Protein AF-A0A814YW27-F1 (afdb_monomer)

Secondary structure (DSSP, 8-state):
-----------------S----S---PPPP-BHHHHHHSS-HHHHHHHHHHHHHHHT---TT-TTSHHHHHTTTSSSB--SSTTSPPP-GGGTSS--SS----------S----B--TT-TTTTTPPPGGGT-SEEEEEPTTS-EEEEE-TTT----SS-TTT-TTSB-GGG---

Foldseek 3Di:
DDDDDPPDPDPPPDDDAADDPPDDPDDADAAAPCCCVVHDVQVLNLVVQVVLVVLLPPLPCPPLSHPNNVVCQQAPQQADSDPPDDRADVVCRHNDDPDDDDDDDDDHDHRDDHHHPCVDPVCVNDDDCLQDDQWDWHDDVPDDIDIDGRSNPDRDHSDDLVPDPSGDDSVPPDD

Mean predicted aligned error: 12.91 Å

InterPro domains:
  IPR002227 Tyrosinase copper-binding domain [PF00264] (97-170)
  IPR008922 Di-copper centre-containing domain superfamily [G3DSA:1.10.1280.10] (10-100)
  IPR008922 Di-copper centre-containing domain superfamily [G3DSA:1.10.1280.10] (101-175)
  IPR008922 Di-copper centre-containing domain superfamily [SSF48056] (31-159)

Radius of gyration: 20.44 Å; Cα contacts (8 Å, |Δi|>4): 189; chains: 1; bounding box: 42×64×58 Å

Organism: NCBI:txid1234261

Solvent-accessible surface area (backbone atoms only — not comparable to full-atom values): 11439 Å² total; per-residue (Å²): 138,86,82,82,78,77,77,76,74,78,82,69,86,74,91,66,52,47,83,80,74,92,73,78,98,66,87,75,76,69,44,42,44,64,54,36,71,74,48,90,37,57,67,60,40,33,50,48,52,52,52,49,38,55,36,62,68,41,64,52,71,83,40,67,81,14,44,64,32,53,56,16,44,56,13,75,56,50,55,66,76,49,91,86,53,71,75,53,46,75,90,55,52,17,71,45,76,91,63,92,76,93,78,90,89,89,61,65,72,77,79,62,78,58,42,83,66,56,82,35,81,89,54,72,50,59,80,60,60,70,48,73,36,67,61,40,79,38,62,46,92,99,52,71,74,41,80,41,78,23,66,61,41,62,86,81,72,82,64,61,70,92,75,39,87,82,36,69,65,80,84,77,77,84,127

pLDDT: mean 71.14, std 19.15, range [26.91, 93.44]

Nearest PDB structures (foldseek):
  4oua-assembly1_A  TM=7.478E-01  e=1.060E-04  Agaricus bisporus var. bisporus H97
  6ju4-assembly1_B  TM=8.112E-01  e=2.306E-03  Aspergillus oryzae
  6jua-assembly1_B  TM=7.528E-01  e=2.806E-03  Aspergillus oryzae
  6jub-assembly1_B  TM=7.847E-01  e=8.548E-03  Aspergillus oryzae
  6ju9-assembly1_A  TM=7.553E-01  e=1.111E-02  Aspergillus oryzae

Sequence (175 aa):
MHTCTRQQKSSHKKVHDAANIRAHGSVVPRISVRDYFYGDHKQERDLFLRAFSAFENNSDTNDPWSYFAIAGIHGLPIRRYDPTDASPDERAWGYCEHEAKDKCRDVAESLRVPYFDWESKETNGEVPDVFTEEKIKVKYPYKTEQSIDNPLFSYVLPIDLKKNSDVSNPTNDDN

Structure (mmCIF, N/CA/C/O backbone):
data_AF-A0A814YW27-F1
#
_entry.id   AF-A0A814YW27-F1
#
loop_
_atom_site.group_PDB
_atom_site.id
_atom_site.type_symbol
_atom_site.label_atom_id
_atom_site.label_alt_id
_atom_site.label_comp_id
_atom_site.label_asym_id
_atom_site.label_entity_id
_atom_site.label_seq_id
_atom_site.pdbx_PDB_ins_code
_atom_site.Cartn_x
_atom_site.Cartn_y
_atom_site.Cartn_z
_atom_site.occupancy
_atom_site.B_iso_or_equiv
_atom_site.auth_seq_id
_atom_site.auth_comp_id
_atom_site.auth_asym_id
_atom_site.auth_atom_id
_atom_site.pdbx_PDB_model_num
ATOM 1 N N . MET A 1 1 ? 10.232 -43.858 -35.911 1.00 34.03 1 MET A N 1
ATOM 2 C CA . MET A 1 1 ? 10.407 -43.414 -34.512 1.00 34.03 1 MET A CA 1
ATOM 3 C C . MET A 1 1 ? 9.942 -41.967 -34.437 1.00 34.03 1 MET A C 1
ATOM 5 O O . MET A 1 1 ? 10.617 -41.113 -34.987 1.00 34.03 1 MET A O 1
ATOM 9 N N . HIS A 1 2 ? 8.752 -41.709 -33.891 1.00 30.41 2 HIS A N 1
ATOM 10 C CA . HIS A 1 2 ? 8.216 -40.352 -33.733 1.00 30.41 2 HIS A CA 1
ATOM 11 C C . HIS A 1 2 ? 8.504 -39.895 -32.302 1.00 30.41 2 HIS A C 1
ATOM 13 O O . HIS A 1 2 ? 7.929 -40.422 -31.352 1.00 30.41 2 HIS A O 1
ATOM 19 N N . THR A 1 3 ? 9.441 -38.967 -32.141 1.00 32.97 3 THR A N 1
ATOM 20 C CA . THR A 1 3 ? 9.739 -38.332 -30.856 1.00 32.97 3 THR A CA 1
ATOM 21 C C . THR A 1 3 ? 8.647 -37.317 -30.535 1.00 32.97 3 THR A C 1
ATOM 23 O O . THR A 1 3 ? 8.500 -36.313 -31.225 1.00 32.97 3 THR A O 1
ATOM 26 N N . CYS A 1 4 ? 7.870 -37.597 -29.489 1.00 26.91 4 CYS A N 1
ATOM 27 C CA . CYS A 1 4 ? 6.937 -36.652 -28.889 1.00 26.91 4 CYS A CA 1
ATOM 28 C C . CYS A 1 4 ? 7.740 -35.632 -28.075 1.00 26.91 4 CYS A C 1
ATOM 30 O O . CYS A 1 4 ? 8.216 -35.928 -26.977 1.00 26.91 4 CYS A O 1
ATOM 32 N N . THR A 1 5 ? 7.941 -34.442 -28.630 1.00 35.12 5 THR A N 1
ATOM 33 C CA . THR A 1 5 ? 8.575 -33.338 -27.913 1.00 35.12 5 THR A CA 1
ATOM 34 C C . THR A 1 5 ? 7.563 -32.763 -26.928 1.00 35.12 5 THR A C 1
ATOM 36 O O . THR A 1 5 ? 6.552 -32.178 -27.314 1.00 35.12 5 THR A O 1
ATOM 39 N N . ARG A 1 6 ? 7.824 -32.946 -25.631 1.00 32.69 6 ARG A N 1
ATOM 40 C CA . ARG A 1 6 ? 7.085 -32.303 -24.540 1.00 32.69 6 ARG A CA 1
ATOM 41 C C . ARG A 1 6 ? 7.219 -30.788 -24.704 1.00 32.69 6 ARG A C 1
ATOM 43 O O . ARG A 1 6 ? 8.292 -30.249 -24.449 1.00 32.69 6 ARG A O 1
ATOM 50 N N . GLN A 1 7 ? 6.146 -30.107 -25.111 1.00 31.95 7 GLN A N 1
ATOM 51 C CA . GLN A 1 7 ? 6.045 -28.653 -24.975 1.00 31.95 7 GLN A CA 1
ATOM 52 C C . GLN A 1 7 ? 6.356 -28.300 -23.517 1.00 31.95 7 GLN A C 1
ATOM 54 O O . GLN A 1 7 ? 5.640 -28.711 -22.597 1.00 31.95 7 GLN A O 1
ATOM 59 N N . GLN A 1 8 ? 7.453 -27.578 -23.294 1.00 34.19 8 GLN A N 1
ATOM 60 C CA . GLN A 1 8 ? 7.679 -26.911 -22.024 1.00 34.19 8 GLN A CA 1
ATOM 61 C C . GLN A 1 8 ? 6.522 -25.929 -21.848 1.00 34.19 8 GLN A C 1
ATOM 63 O O . GLN A 1 8 ? 6.348 -25.008 -22.643 1.00 34.19 8 GLN A O 1
ATOM 68 N N . LYS A 1 9 ? 5.675 -26.172 -20.844 1.00 34.66 9 LYS A N 1
ATOM 69 C CA . LYS A 1 9 ? 4.695 -25.181 -20.408 1.00 34.66 9 LYS A CA 1
ATOM 70 C C . LYS A 1 9 ? 5.482 -23.925 -20.045 1.00 34.66 9 LYS A C 1
ATOM 72 O O . LYS A 1 9 ? 6.267 -23.970 -19.103 1.00 34.66 9 LYS A O 1
ATOM 77 N N . SER A 1 10 ? 5.271 -22.852 -20.801 1.00 40.06 10 SER A N 1
ATOM 78 C CA . SER A 1 10 ? 5.672 -21.504 -20.409 1.00 40.06 10 SER A CA 1
ATOM 79 C C . SER A 1 10 ? 5.256 -21.273 -18.953 1.00 40.06 10 SER A C 1
ATOM 81 O O . SER A 1 10 ? 4.091 -21.475 -18.591 1.00 40.06 10 SER A O 1
ATOM 83 N N . SER A 1 11 ? 6.220 -20.923 -18.106 1.00 44.91 11 SER A N 1
ATOM 84 C CA . SER A 1 11 ? 6.038 -20.656 -16.681 1.00 44.91 11 SER A CA 1
ATOM 85 C C . SER A 1 11 ? 5.477 -19.254 -16.450 1.00 44.91 11 SER A C 1
ATOM 87 O O . SER A 1 11 ? 6.024 -18.507 -15.642 1.00 44.91 11 SER A O 1
ATOM 89 N N . HIS A 1 12 ? 4.417 -18.879 -17.172 1.00 50.00 12 HIS A N 1
ATOM 90 C CA . HIS A 1 12 ? 3.746 -17.600 -16.956 1.00 50.00 12 HIS A CA 1
ATOM 91 C C . HIS A 1 12 ? 3.438 -17.434 -15.468 1.00 50.00 12 HIS A C 1
ATOM 93 O O . HIS A 1 12 ? 2.821 -18.323 -14.862 1.00 50.00 12 HIS A O 1
ATOM 99 N N . LYS A 1 13 ? 3.861 -16.306 -14.886 1.00 60.31 13 LYS A N 1
ATOM 100 C CA . LYS A 1 13 ? 3.447 -15.912 -13.538 1.00 60.31 13 LYS A CA 1
ATOM 101 C C . LYS A 1 13 ? 1.935 -15.743 -13.570 1.00 60.31 13 LYS A C 1
ATOM 103 O O . LYS A 1 13 ? 1.405 -14.818 -14.177 1.00 60.31 13 LYS A O 1
ATOM 108 N N . LYS A 1 14 ? 1.213 -16.696 -12.990 1.00 57.38 14 LYS A N 1
ATOM 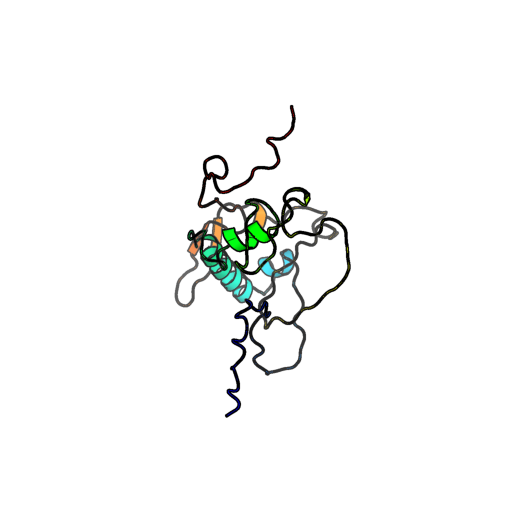109 C CA . LYS A 1 14 ? -0.242 -16.625 -12.967 1.00 57.38 14 LYS A CA 1
ATOM 110 C C . LYS A 1 14 ? -0.660 -15.700 -11.841 1.00 57.38 14 LYS A C 1
ATOM 112 O O . LYS A 1 14 ? -0.423 -16.010 -10.677 1.00 57.38 14 LYS A O 1
ATOM 117 N N . VAL A 1 15 ? -1.327 -14.609 -12.200 1.00 54.59 15 VAL A N 1
ATOM 118 C CA . VAL A 1 15 ? -2.132 -13.853 -11.248 1.00 54.59 15 VAL A CA 1
ATOM 119 C C . VAL A 1 15 ? -3.322 -14.735 -10.895 1.00 54.59 15 VAL A C 1
ATOM 121 O O . VAL A 1 15 ? -4.249 -14.945 -11.681 1.00 54.59 15 VAL A O 1
ATOM 124 N N . HIS A 1 16 ? -3.226 -15.337 -9.724 1.00 54.22 16 HIS A N 1
ATOM 125 C CA . HIS A 1 16 ? -4.361 -15.869 -9.013 1.00 54.22 16 HIS A CA 1
ATOM 126 C C . HIS A 1 16 ? -4.569 -14.931 -7.842 1.00 54.22 16 HIS A C 1
ATOM 128 O O . HIS A 1 16 ? -3.623 -14.568 -7.146 1.00 54.22 16 HIS A O 1
ATOM 134 N N . A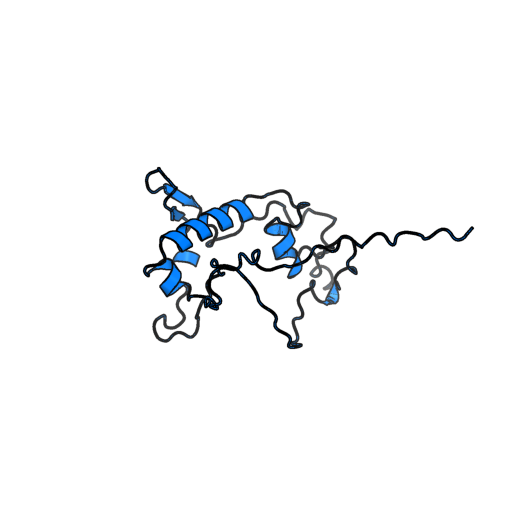SP A 1 17 ? -5.807 -14.541 -7.627 1.00 54.44 17 ASP A N 1
ATOM 135 C CA . ASP A 1 17 ? -6.206 -14.066 -6.323 1.00 54.44 17 ASP A CA 1
ATOM 136 C C . ASP A 1 17 ? -5.955 -15.155 -5.248 1.00 54.44 17 ASP A C 1
ATOM 138 O O . ASP A 1 17 ? -5.565 -16.283 -5.572 1.00 54.44 17 ASP A O 1
ATOM 142 N N . ALA A 1 18 ? -6.146 -14.832 -3.964 1.00 55.00 18 ALA A N 1
ATOM 143 C CA . ALA A 1 18 ? -5.838 -15.761 -2.873 1.00 55.00 18 ALA A CA 1
ATOM 144 C C . ALA A 1 18 ? -6.429 -17.188 -3.090 1.00 55.00 18 ALA A C 1
ATOM 146 O O . ALA A 1 18 ? -7.455 -17.398 -3.745 1.00 55.00 18 ALA A O 1
ATOM 147 N N . ALA A 1 19 ? -5.725 -18.196 -2.580 1.00 49.31 19 ALA A N 1
ATOM 148 C CA . ALA A 1 19 ? -5.761 -19.603 -2.978 1.00 49.31 19 ALA A CA 1
ATOM 149 C C . ALA A 1 19 ? -6.983 -20.457 -2.550 1.00 49.31 19 ALA A C 1
ATOM 151 O O . ALA A 1 19 ? -6.807 -21.417 -1.818 1.00 49.31 19 ALA A O 1
ATOM 152 N N . ASN A 1 20 ? -8.189 -20.205 -3.072 1.00 42.47 20 ASN A N 1
ATOM 153 C CA . ASN A 1 20 ? -9.395 -21.073 -3.035 1.00 42.47 20 ASN A CA 1
ATOM 154 C C . ASN A 1 20 ? -9.436 -22.318 -2.074 1.00 42.47 20 ASN A C 1
ATOM 156 O O . ASN A 1 20 ? -9.554 -23.469 -2.516 1.00 42.47 20 ASN A O 1
ATOM 160 N N . ILE A 1 21 ? -9.438 -22.128 -0.753 1.00 43.72 21 ILE A N 1
ATOM 161 C CA . ILE A 1 21 ? -9.784 -23.122 0.267 1.00 43.72 21 ILE A CA 1
ATOM 162 C C . ILE A 1 21 ? -11.310 -23.164 0.329 1.00 43.72 21 ILE A C 1
ATOM 164 O O . ILE A 1 21 ? -11.972 -22.319 0.926 1.00 43.72 21 ILE A O 1
ATOM 168 N N . ARG A 1 22 ? -11.883 -24.161 -0.348 1.00 40.28 22 ARG A N 1
ATOM 169 C CA . ARG A 1 22 ? -13.325 -24.410 -0.478 1.00 40.28 22 ARG A CA 1
ATOM 170 C C . ARG A 1 22 ? -14.010 -24.718 0.860 1.00 40.28 22 ARG A C 1
ATOM 172 O O . ARG A 1 22 ? -14.401 -25.856 1.112 1.00 40.28 22 ARG A O 1
ATOM 179 N N . ALA A 1 23 ? -14.243 -23.699 1.671 1.00 39.28 23 ALA A N 1
ATOM 180 C CA . ALA A 1 23 ? -15.191 -23.752 2.769 1.00 39.28 23 ALA A CA 1
ATOM 181 C C . ALA A 1 23 ? -16.055 -22.480 2.715 1.00 39.28 23 ALA A C 1
ATOM 183 O O . ALA A 1 23 ? -15.577 -21.393 2.998 1.00 39.28 23 ALA A O 1
ATOM 184 N N . HIS A 1 24 ? -17.334 -22.629 2.351 1.00 44.50 24 HIS A N 1
ATOM 185 C CA . HIS A 1 24 ? -18.426 -21.663 2.595 1.00 44.50 24 HIS A CA 1
ATOM 186 C C . HIS A 1 24 ? -18.861 -20.630 1.536 1.00 44.50 24 HIS A C 1
ATOM 188 O O . HIS A 1 24 ? -19.650 -19.768 1.892 1.00 44.50 24 HIS A O 1
ATOM 194 N N . GLY A 1 25 ? -18.502 -20.736 0.250 1.00 48.34 25 GLY A N 1
ATOM 195 C CA . GLY A 1 25 ? -19.334 -20.226 -0.871 1.00 48.34 25 GLY A CA 1
ATOM 196 C C . GLY A 1 25 ? -19.843 -18.765 -0.852 1.00 48.34 25 GLY A C 1
ATOM 197 O O . GLY A 1 25 ? -20.747 -18.452 -1.621 1.00 48.34 25 GLY A O 1
ATOM 198 N N . SER A 1 26 ? -19.301 -17.880 -0.014 1.00 56.91 26 SER A N 1
ATOM 199 C CA . SER A 1 26 ? -19.791 -16.514 0.180 1.00 56.91 26 SER A CA 1
ATOM 200 C C . SER A 1 26 ? -18.753 -15.520 -0.327 1.00 56.91 26 SER A C 1
ATOM 202 O O . SER A 1 26 ? -17.585 -15.579 0.057 1.00 56.91 26 SER A O 1
ATOM 204 N N . VAL A 1 27 ? -19.170 -14.607 -1.204 1.00 65.81 27 VAL A N 1
ATOM 205 C CA . VAL A 1 27 ? -18.327 -13.497 -1.664 1.00 65.81 27 VAL A CA 1
ATOM 206 C C . VAL A 1 27 ? -18.096 -12.553 -0.483 1.00 65.81 27 VAL A C 1
ATOM 208 O O . VAL A 1 27 ? -19.056 -12.050 0.096 1.00 65.81 27 VAL A O 1
ATOM 211 N N . VAL A 1 28 ? -16.832 -12.318 -0.120 1.00 69.25 28 VAL A N 1
ATOM 212 C CA . VAL A 1 28 ? -16.458 -11.323 0.898 1.00 69.25 28 VAL A CA 1
ATOM 213 C C . VAL A 1 28 ? -16.308 -9.957 0.213 1.00 69.25 28 VAL A C 1
ATOM 215 O O . VAL A 1 28 ? -15.458 -9.838 -0.681 1.00 69.25 28 VAL A O 1
ATOM 218 N N . PRO A 1 29 ? -17.117 -8.941 0.574 1.00 76.94 29 PRO A N 1
ATOM 219 C CA . PRO A 1 29 ? -17.020 -7.613 -0.023 1.00 76.94 29 PRO A CA 1
ATOM 220 C C . PRO A 1 29 ? -15.712 -6.915 0.372 1.00 76.94 29 PRO A C 1
ATOM 222 O O . PRO A 1 29 ? -15.153 -7.168 1.440 1.00 76.94 29 PRO A O 1
ATOM 225 N N . ARG A 1 30 ? -15.228 -6.005 -0.484 1.00 80.75 30 ARG A N 1
ATOM 226 C CA . ARG A 1 30 ? -14.217 -5.023 -0.062 1.00 80.75 30 ARG A CA 1
ATOM 227 C C . ARG A 1 30 ? -14.885 -4.063 0.922 1.00 80.75 30 ARG A C 1
ATOM 229 O O . ARG A 1 30 ? -16.050 -3.722 0.737 1.00 80.75 30 ARG A O 1
ATOM 236 N N . ILE A 1 31 ? -14.158 -3.649 1.951 1.00 83.50 31 ILE A N 1
ATOM 237 C CA . ILE A 1 31 ? -14.666 -2.779 3.019 1.00 83.50 31 ILE A CA 1
ATOM 238 C C . ILE A 1 31 ? -14.028 -1.398 2.861 1.00 83.50 31 ILE A C 1
ATOM 240 O O . ILE A 1 31 ? -12.887 -1.298 2.399 1.00 83.50 31 ILE A O 1
ATOM 244 N N . SER A 1 32 ? -14.767 -0.337 3.193 1.00 86.75 32 SER A N 1
ATOM 245 C CA . SER A 1 32 ? -14.229 1.022 3.137 1.00 86.75 32 SER A CA 1
ATOM 246 C C . SER A 1 32 ? -13.050 1.154 4.109 1.00 86.75 32 SER A C 1
ATOM 248 O O . SER A 1 32 ? -13.045 0.527 5.168 1.00 86.75 32 SER A O 1
ATOM 250 N N . VAL A 1 33 ? -12.045 1.974 3.790 1.00 87.06 33 VAL A N 1
ATOM 251 C CA . VAL A 1 33 ? -10.914 2.258 4.697 1.00 87.06 33 VAL A CA 1
ATOM 252 C C . VAL A 1 33 ? -11.428 2.710 6.057 1.00 87.06 33 VAL A C 1
ATOM 254 O O . VAL A 1 33 ? -10.922 2.266 7.083 1.00 87.06 33 VAL A O 1
ATOM 257 N N . ARG A 1 34 ? -12.482 3.527 6.079 1.00 86.94 34 ARG A N 1
ATOM 258 C CA . ARG A 1 34 ? -13.068 3.989 7.328 1.00 86.94 34 ARG A CA 1
ATOM 259 C C . ARG A 1 34 ? -13.570 2.822 8.182 1.00 86.94 34 ARG A C 1
ATOM 261 O O . ARG A 1 34 ? -13.156 2.685 9.329 1.00 86.94 34 ARG A O 1
ATOM 268 N N . ASP A 1 35 ? -14.418 1.959 7.632 1.00 86.69 35 ASP A N 1
ATOM 269 C CA . ASP A 1 35 ? -14.993 0.856 8.411 1.00 86.69 35 ASP A CA 1
ATOM 270 C C . ASP A 1 35 ? -13.922 -0.193 8.752 1.00 86.69 35 ASP A C 1
ATOM 272 O O . ASP A 1 35 ? -13.929 -0.775 9.835 1.00 86.69 35 ASP A O 1
ATOM 276 N N . TYR A 1 36 ? -12.945 -0.384 7.863 1.00 84.44 36 TYR A N 1
ATOM 277 C CA . TYR A 1 36 ? -11.833 -1.310 8.054 1.00 84.44 36 TYR A CA 1
ATOM 278 C C . TYR A 1 36 ? -10.886 -0.873 9.183 1.00 84.44 36 TYR A C 1
ATOM 280 O O . TYR A 1 36 ? -10.442 -1.702 9.978 1.00 84.44 36 TYR A O 1
ATOM 288 N N . PHE A 1 37 ? -10.583 0.424 9.287 1.00 86.50 37 PHE A N 1
ATOM 289 C CA . PHE A 1 37 ? -9.638 0.948 10.279 1.00 86.50 37 PHE A CA 1
ATOM 290 C C . PHE A 1 37 ? -10.291 1.354 11.602 1.00 86.50 37 PHE A C 1
ATOM 292 O O . PHE A 1 37 ? -9.673 1.168 12.659 1.00 86.50 37 PHE A O 1
ATOM 299 N N . TYR A 1 38 ? -11.526 1.861 11.562 1.00 87.19 38 TYR A N 1
ATOM 300 C CA . TYR A 1 38 ? -12.223 2.401 12.733 1.00 87.19 38 TYR A CA 1
ATOM 301 C C . TYR A 1 38 ? -13.357 1.502 13.254 1.00 87.19 38 TYR A C 1
ATOM 303 O O . TYR A 1 38 ? -13.813 1.708 14.378 1.00 87.19 38 TYR A O 1
ATOM 311 N N . GLY A 1 39 ? -13.773 0.481 12.499 1.00 84.31 39 GLY A N 1
ATOM 312 C CA . GLY A 1 39 ? -14.781 -0.496 12.917 1.00 84.31 39 GLY A CA 1
ATOM 313 C C . GLY A 1 39 ? -14.221 -1.706 13.682 1.00 84.31 39 GLY A C 1
ATOM 314 O O . GLY A 1 39 ? -13.187 -1.643 14.366 1.00 84.31 39 GLY A O 1
ATOM 315 N N . ASP A 1 40 ? -14.922 -2.835 13.543 1.00 83.81 40 ASP A N 1
ATOM 316 C CA . ASP A 1 40 ? -14.663 -4.085 14.277 1.00 83.81 40 ASP A CA 1
ATOM 317 C C . ASP A 1 40 ? -13.648 -5.024 13.589 1.00 83.81 40 ASP A C 1
ATOM 319 O O . ASP A 1 40 ? -13.339 -6.098 14.103 1.00 83.81 40 ASP A O 1
ATOM 323 N N . HIS A 1 41 ? -13.034 -4.596 12.483 1.00 82.75 41 HIS A N 1
ATOM 324 C CA . HIS A 1 41 ? -12.081 -5.381 11.677 1.00 82.75 41 HIS A CA 1
ATOM 325 C C . HIS A 1 41 ? -10.630 -5.314 12.181 1.00 82.75 41 HIS A C 1
ATOM 327 O O . HIS A 1 41 ? -9.671 -5.296 11.408 1.00 82.75 41 HIS A O 1
ATOM 333 N N . LYS A 1 42 ? -10.431 -5.221 13.501 1.00 82.00 42 LYS A N 1
ATOM 334 C CA . LYS A 1 42 ? -9.109 -4.915 14.082 1.00 82.00 42 LYS A CA 1
ATOM 335 C C . LYS A 1 42 ? -8.059 -5.989 13.775 1.00 82.00 42 LYS A C 1
ATOM 337 O O . LYS A 1 42 ? -6.883 -5.666 13.631 1.00 82.00 42 LYS A O 1
ATOM 342 N N . GLN A 1 43 ? -8.461 -7.256 13.668 1.00 81.81 43 GLN A N 1
ATOM 343 C CA . GLN A 1 43 ? -7.533 -8.359 13.391 1.00 81.81 43 GLN A CA 1
ATOM 344 C C . GLN A 1 43 ? -7.087 -8.365 11.925 1.00 81.81 43 GLN A C 1
ATOM 346 O O . GLN A 1 43 ? -5.902 -8.541 11.637 1.00 81.81 43 GLN A O 1
ATOM 351 N N . GLU A 1 44 ? -8.021 -8.131 11.009 1.00 83.56 44 GLU A N 1
ATOM 352 C CA . GLU A 1 44 ? -7.794 -8.020 9.573 1.00 83.56 44 GLU A CA 1
ATOM 353 C C . GLU A 1 44 ? -6.953 -6.783 9.259 1.00 83.56 44 GLU A C 1
ATOM 355 O O . GLU A 1 44 ? -5.982 -6.873 8.507 1.00 83.56 44 GLU A O 1
ATOM 360 N N . ARG A 1 45 ? -7.254 -5.651 9.905 1.00 87.25 45 ARG A N 1
ATOM 361 C CA . ARG A 1 45 ? -6.452 -4.424 9.854 1.00 87.25 45 ARG A CA 1
ATOM 362 C C . ARG A 1 45 ? -5.007 -4.677 10.269 1.00 87.25 45 ARG A C 1
ATOM 364 O O . ARG A 1 45 ? -4.087 -4.344 9.529 1.00 87.25 45 ARG A O 1
ATOM 371 N N . ASP A 1 46 ? -4.794 -5.304 11.422 1.00 84.31 46 ASP A N 1
ATOM 372 C CA . ASP A 1 46 ? -3.447 -5.551 11.943 1.00 84.31 46 ASP A CA 1
ATOM 373 C C . ASP A 1 46 ? -2.675 -6.576 11.107 1.00 84.31 46 ASP A C 1
ATOM 375 O O . ASP A 1 46 ? -1.449 -6.510 11.001 1.00 84.31 46 ASP A O 1
ATOM 379 N N . LEU A 1 47 ? -3.362 -7.552 10.511 1.00 86.25 47 LEU A N 1
ATOM 380 C CA . LEU A 1 47 ? -2.747 -8.464 9.551 1.00 86.25 47 LEU A CA 1
ATOM 381 C C . LEU A 1 47 ? -2.375 -7.740 8.254 1.00 86.25 47 LEU A C 1
ATOM 383 O O . LEU A 1 47 ? -1.258 -7.919 7.774 1.00 86.25 47 LEU A O 1
ATOM 387 N N . PHE A 1 48 ? -3.273 -6.905 7.730 1.00 88.12 48 PHE A N 1
ATOM 388 C CA . PHE A 1 48 ? -3.046 -6.104 6.533 1.00 88.12 48 PHE A CA 1
ATOM 389 C C . PHE A 1 48 ? -1.834 -5.189 6.702 1.00 88.12 48 PHE A C 1
ATOM 391 O O . PHE A 1 48 ? -0.913 -5.266 5.899 1.00 88.12 48 PHE A O 1
ATOM 398 N N . LEU A 1 49 ? -1.774 -4.405 7.782 1.00 89.75 49 LEU A N 1
ATOM 399 C CA . LEU A 1 49 ? -0.662 -3.484 8.038 1.00 89.75 49 LEU A CA 1
ATOM 400 C C . LEU A 1 49 ? 0.678 -4.212 8.170 1.00 89.75 49 LEU A C 1
ATOM 402 O O . LEU A 1 49 ? 1.680 -3.762 7.623 1.00 89.75 49 LEU A O 1
ATOM 406 N N . ARG A 1 50 ? 0.710 -5.369 8.847 1.00 88.75 50 ARG A N 1
ATOM 407 C CA . ARG A 1 50 ? 1.941 -6.173 8.954 1.00 88.75 50 ARG A CA 1
ATOM 408 C C . ARG A 1 50 ? 2.365 -6.755 7.613 1.00 88.75 50 ARG A C 1
ATOM 410 O O . ARG A 1 50 ? 3.552 -6.734 7.301 1.00 88.75 50 ARG A O 1
ATOM 417 N N . ALA A 1 51 ? 1.419 -7.284 6.840 1.00 89.56 51 ALA A N 1
ATOM 418 C CA . ALA A 1 51 ? 1.700 -7.848 5.526 1.00 89.56 51 ALA A CA 1
ATOM 419 C C . ALA A 1 51 ? 2.172 -6.766 4.546 1.00 89.56 51 ALA A C 1
ATOM 421 O O . ALA A 1 51 ? 3.163 -6.967 3.853 1.00 89.56 51 ALA A O 1
ATOM 422 N N . PHE A 1 52 ? 1.509 -5.609 4.537 1.00 91.19 52 PHE A N 1
ATOM 423 C CA . PHE A 1 52 ? 1.845 -4.488 3.667 1.00 91.19 52 PHE A CA 1
ATOM 424 C C . PHE A 1 52 ? 3.195 -3.867 4.045 1.00 91.19 52 PHE A C 1
ATOM 426 O O . PHE A 1 52 ? 4.038 -3.666 3.181 1.00 91.19 52 PHE A O 1
ATOM 433 N N . SER A 1 53 ? 3.477 -3.707 5.342 1.00 91.62 53 SER A N 1
ATOM 434 C CA . SER A 1 53 ? 4.802 -3.281 5.810 1.00 91.62 53 SER A CA 1
ATOM 435 C C . SER A 1 53 ? 5.906 -4.267 5.408 1.00 91.62 53 SER A C 1
ATOM 437 O O . SER A 1 53 ? 6.974 -3.857 4.963 1.00 91.62 53 SER A O 1
ATOM 439 N N . ALA A 1 54 ? 5.677 -5.580 5.521 1.00 91.00 54 ALA A N 1
ATOM 440 C CA . ALA A 1 54 ? 6.650 -6.575 5.064 1.00 91.00 54 ALA A CA 1
ATOM 441 C C . ALA A 1 54 ? 6.857 -6.536 3.539 1.00 91.00 54 ALA A C 1
ATOM 443 O O . ALA A 1 54 ? 7.973 -6.738 3.066 1.00 91.00 54 ALA A O 1
ATOM 444 N N . PHE A 1 55 ? 5.792 -6.261 2.786 1.00 92.19 55 PHE A N 1
ATOM 445 C CA . PHE A 1 55 ? 5.810 -6.137 1.332 1.00 92.19 55 PHE A CA 1
ATOM 446 C C . PHE A 1 55 ? 6.611 -4.914 0.859 1.00 92.19 55 PHE A C 1
ATOM 448 O O . PHE A 1 55 ? 7.440 -5.045 -0.041 1.00 92.19 55 PHE A O 1
ATOM 455 N N . GLU A 1 56 ? 6.434 -3.756 1.500 1.00 92.81 56 GLU A N 1
ATOM 456 C CA . GLU A 1 56 ? 7.209 -2.544 1.204 1.00 92.81 56 GLU A CA 1
ATOM 457 C C . GLU A 1 56 ? 8.679 -2.650 1.628 1.00 92.81 56 GLU A C 1
ATOM 459 O O . GLU A 1 56 ? 9.559 -2.133 0.942 1.00 92.81 56 GLU A O 1
ATOM 464 N N . ASN A 1 57 ? 8.965 -3.366 2.720 1.00 91.12 57 ASN A N 1
ATOM 465 C CA . ASN A 1 57 ? 10.328 -3.546 3.228 1.00 91.12 57 ASN A CA 1
ATOM 466 C C . ASN A 1 57 ? 11.193 -4.503 2.387 1.00 91.12 57 ASN A C 1
ATOM 468 O O . ASN A 1 57 ? 12.389 -4.644 2.656 1.00 91.12 57 ASN A O 1
ATOM 472 N N . ASN A 1 58 ? 10.627 -5.166 1.375 1.00 90.94 58 ASN A N 1
ATOM 473 C CA . ASN A 1 58 ? 11.413 -5.921 0.409 1.00 90.94 58 ASN A CA 1
ATOM 474 C C . ASN A 1 58 ? 12.127 -4.964 -0.561 1.00 90.94 58 ASN A C 1
ATOM 476 O O . ASN A 1 58 ? 11.530 -4.460 -1.513 1.00 90.94 58 ASN A O 1
ATOM 480 N N . SER A 1 59 ? 13.415 -4.726 -0.311 1.00 88.00 59 SER A N 1
ATOM 481 C CA . SER A 1 59 ? 14.255 -3.822 -1.102 1.00 88.00 59 SER A CA 1
ATOM 482 C C . SER A 1 59 ? 14.890 -4.463 -2.341 1.00 88.00 59 SER A C 1
ATOM 484 O O . SER A 1 59 ? 15.584 -3.764 -3.083 1.00 88.00 59 SER A O 1
ATOM 486 N N . ASP A 1 60 ? 14.667 -5.758 -2.596 1.00 88.19 60 ASP A N 1
ATOM 487 C CA . ASP A 1 60 ? 15.155 -6.411 -3.812 1.00 88.19 60 ASP A CA 1
ATOM 488 C C . ASP A 1 60 ? 14.331 -5.963 -5.026 1.00 88.19 60 ASP A C 1
ATOM 490 O O . ASP A 1 60 ? 13.240 -6.461 -5.302 1.00 88.19 60 ASP A O 1
ATOM 494 N N . THR A 1 61 ? 14.875 -5.017 -5.789 1.00 85.81 61 THR A N 1
ATOM 495 C CA . THR A 1 61 ? 14.225 -4.481 -6.991 1.00 85.81 61 THR A CA 1
ATOM 496 C C . THR A 1 61 ? 14.102 -5.497 -8.129 1.00 85.81 61 THR A C 1
ATOM 498 O O . THR A 1 61 ? 13.311 -5.275 -9.055 1.00 85.81 61 THR A O 1
ATOM 501 N N . ASN A 1 62 ? 14.836 -6.614 -8.064 1.00 84.31 62 ASN A N 1
ATOM 502 C CA . ASN A 1 62 ? 14.749 -7.710 -9.027 1.00 84.31 62 ASN A CA 1
ATOM 503 C C . ASN A 1 62 ? 13.711 -8.763 -8.630 1.00 84.31 62 ASN A C 1
ATOM 505 O O . ASN A 1 62 ? 13.307 -9.549 -9.491 1.00 84.31 62 ASN A O 1
ATOM 509 N N . ASP A 1 63 ? 13.249 -8.772 -7.375 1.00 88.38 63 ASP A N 1
ATOM 510 C CA . ASP A 1 63 ? 12.135 -9.620 -6.968 1.00 88.38 63 ASP A CA 1
ATOM 511 C C . ASP A 1 63 ? 10.846 -9.099 -7.626 1.00 88.38 63 ASP A C 1
ATOM 513 O O . ASP A 1 63 ? 10.399 -7.986 -7.322 1.00 88.38 63 ASP A O 1
ATOM 517 N N . PRO A 1 64 ? 10.209 -9.874 -8.523 1.00 85.44 64 PRO A N 1
ATOM 518 C CA . PRO A 1 64 ? 8.965 -9.459 -9.160 1.00 85.44 64 PRO A CA 1
ATOM 519 C C . PRO A 1 64 ? 7.781 -9.330 -8.195 1.00 85.44 64 PRO A C 1
ATOM 521 O O . PRO A 1 64 ? 6.753 -8.776 -8.579 1.00 85.44 64 PRO A O 1
ATOM 524 N N . TRP A 1 65 ? 7.900 -9.844 -6.971 1.00 88.25 65 TRP A N 1
ATOM 525 C CA . TRP A 1 65 ? 6.896 -9.715 -5.919 1.00 88.25 65 TRP A CA 1
ATOM 526 C C . TRP A 1 65 ? 7.244 -8.630 -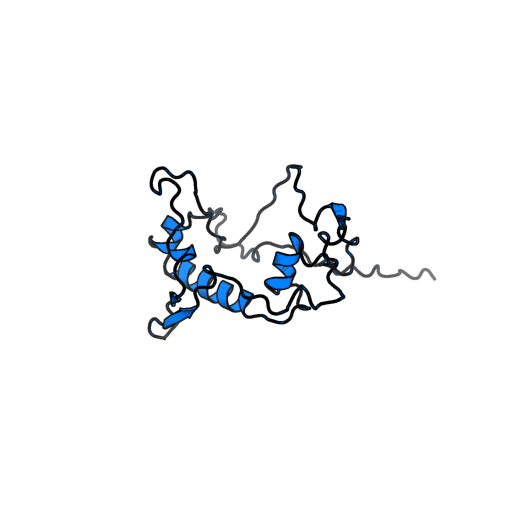4.896 1.00 88.25 65 TRP A C 1
ATOM 528 O O . TRP A 1 65 ? 6.589 -8.561 -3.861 1.00 88.25 65 TRP A O 1
ATOM 538 N N . SER A 1 66 ? 8.254 -7.791 -5.150 1.00 90.50 66 SER A N 1
ATOM 539 C CA . SER A 1 66 ? 8.502 -6.582 -4.355 1.00 90.50 66 SER A CA 1
ATOM 540 C C . SER A 1 66 ? 7.459 -5.503 -4.659 1.00 90.50 66 SER A C 1
ATOM 542 O O . SER A 1 66 ? 6.930 -5.428 -5.775 1.00 90.50 66 SER A O 1
ATOM 544 N N . TYR A 1 67 ? 7.187 -4.625 -3.685 1.00 90.81 67 TYR A N 1
ATOM 545 C CA . TYR A 1 67 ? 6.316 -3.464 -3.906 1.00 90.81 67 TYR A CA 1
ATOM 546 C C . TYR A 1 67 ? 6.827 -2.617 -5.072 1.00 90.81 67 TYR A C 1
ATOM 548 O O . TYR A 1 67 ? 6.060 -2.239 -5.952 1.00 90.81 67 TYR A O 1
ATOM 556 N N . PHE A 1 68 ? 8.145 -2.419 -5.137 1.00 89.94 68 PHE A N 1
ATOM 557 C CA . PHE A 1 68 ? 8.810 -1.706 -6.220 1.00 89.94 68 PHE A CA 1
ATOM 558 C C . PHE A 1 68 ? 8.503 -2.292 -7.609 1.00 89.94 68 PHE A C 1
ATOM 560 O O . PHE A 1 68 ? 8.176 -1.551 -8.535 1.00 89.94 68 PHE A O 1
ATOM 567 N N . ALA A 1 69 ? 8.600 -3.616 -7.779 1.00 87.06 69 ALA A N 1
ATOM 568 C CA . ALA A 1 69 ? 8.338 -4.260 -9.065 1.00 87.06 69 ALA A CA 1
ATOM 569 C C . ALA A 1 69 ? 6.859 -4.215 -9.460 1.00 87.06 69 ALA A C 1
ATOM 571 O O . ALA A 1 69 ? 6.555 -3.982 -10.627 1.00 87.06 69 ALA A O 1
ATOM 572 N N . ILE A 1 70 ? 5.953 -4.413 -8.499 1.00 87.88 70 ILE A N 1
ATOM 573 C CA . ILE A 1 70 ? 4.507 -4.382 -8.743 1.00 87.88 70 ILE A CA 1
ATOM 574 C C . ILE A 1 70 ? 4.031 -2.952 -9.037 1.00 87.88 70 ILE A C 1
ATOM 576 O O . ILE A 1 70 ? 3.290 -2.752 -9.996 1.00 87.88 70 ILE A O 1
ATOM 580 N N . ALA A 1 71 ? 4.494 -1.948 -8.286 1.00 86.38 71 ALA A N 1
ATOM 581 C CA . ALA A 1 71 ? 4.201 -0.540 -8.563 1.00 86.38 71 ALA A CA 1
ATOM 582 C C . ALA A 1 71 ? 4.750 -0.103 -9.933 1.00 86.38 71 ALA A C 1
ATOM 584 O O . ALA A 1 71 ? 4.078 0.619 -10.665 1.00 86.38 71 ALA A O 1
ATOM 585 N N . GLY A 1 72 ? 5.920 -0.614 -10.330 1.00 82.94 72 GLY A N 1
ATOM 586 C CA . GLY A 1 72 ? 6.507 -0.378 -11.652 1.00 82.94 72 GLY A CA 1
ATOM 587 C C . GLY A 1 72 ? 5.700 -0.943 -12.830 1.00 82.94 72 GLY A C 1
ATOM 588 O O . GLY A 1 72 ? 5.936 -0.542 -13.962 1.00 82.94 72 GLY A O 1
ATOM 589 N N . ILE A 1 73 ? 4.711 -1.821 -12.610 1.00 82.44 73 ILE A N 1
ATOM 590 C CA . ILE A 1 73 ? 3.764 -2.202 -13.677 1.00 82.44 73 ILE A CA 1
ATOM 591 C C . ILE A 1 73 ? 2.952 -0.975 -14.119 1.00 82.44 73 ILE A C 1
ATOM 593 O O . ILE A 1 73 ? 2.640 -0.818 -15.298 1.00 82.44 73 ILE A O 1
ATOM 597 N N . HIS A 1 74 ? 2.621 -0.087 -13.179 1.00 77.38 74 HIS A N 1
ATOM 598 C CA . HIS A 1 74 ? 1.838 1.110 -13.464 1.00 77.38 74 HIS A CA 1
ATOM 599 C C . HIS A 1 74 ? 2.600 2.085 -14.366 1.00 77.38 74 HIS A C 1
ATOM 601 O O . HIS A 1 74 ? 2.010 2.633 -15.295 1.00 77.38 74 HIS A O 1
ATOM 607 N N . GLY A 1 75 ? 3.906 2.243 -14.132 1.00 77.44 75 GLY A N 1
ATOM 608 C CA . GLY A 1 75 ? 4.744 3.099 -14.958 1.00 77.44 75 GLY A CA 1
ATOM 609 C C . GLY A 1 75 ? 6.221 3.073 -14.613 1.00 77.44 75 GLY A C 1
ATOM 610 O O . GLY A 1 75 ? 6.904 2.091 -14.883 1.00 77.44 75 GLY A O 1
ATOM 611 N N . LEU A 1 76 ? 6.755 4.173 -14.078 1.00 77.31 76 LEU A N 1
ATOM 612 C CA . LEU A 1 76 ? 8.187 4.257 -13.796 1.00 77.31 76 LEU A CA 1
ATOM 613 C C . LEU A 1 76 ? 8.610 3.308 -12.651 1.00 77.31 76 LEU A C 1
ATOM 615 O O . LEU A 1 76 ? 7.923 3.235 -11.632 1.00 77.31 76 LEU A O 1
ATOM 619 N N . PRO A 1 77 ? 9.775 2.641 -12.765 1.00 76.56 77 PRO A N 1
ATOM 620 C CA . PRO A 1 77 ? 10.629 2.598 -13.953 1.00 76.56 77 PRO A CA 1
ATOM 621 C C . PRO A 1 77 ? 10.018 1.754 -15.084 1.00 76.56 77 PRO A C 1
ATOM 623 O O . PRO A 1 77 ? 9.579 0.631 -14.842 1.00 76.56 77 PRO A O 1
ATOM 626 N N . ILE A 1 78 ? 10.067 2.254 -16.326 1.00 73.62 78 ILE A N 1
ATOM 627 C CA . ILE A 1 78 ? 9.537 1.541 -17.498 1.00 73.62 78 ILE A CA 1
ATOM 628 C C . ILE A 1 78 ? 10.466 0.362 -17.806 1.00 73.62 78 ILE A C 1
ATOM 630 O O . ILE A 1 78 ? 11.501 0.504 -18.451 1.00 73.62 78 ILE A O 1
ATOM 634 N N . ARG A 1 79 ? 10.121 -0.818 -17.288 1.00 78.50 79 ARG A N 1
ATOM 635 C CA . ARG A 1 79 ? 10.898 -2.051 -17.459 1.00 78.50 79 ARG A CA 1
ATOM 636 C C . ARG A 1 79 ? 9.997 -3.266 -17.605 1.00 78.50 79 ARG A C 1
ATOM 638 O O . ARG A 1 79 ? 8.814 -3.249 -17.273 1.00 78.50 79 ARG A O 1
ATOM 645 N N . ARG A 1 80 ? 10.574 -4.372 -18.071 1.00 77.00 80 ARG A N 1
ATOM 646 C CA . ARG A 1 80 ? 9.846 -5.643 -18.162 1.00 77.00 80 ARG A CA 1
ATOM 647 C C . ARG A 1 80 ? 9.482 -6.171 -16.771 1.00 77.00 80 ARG A C 1
ATOM 649 O O . ARG A 1 80 ? 10.360 -6.260 -15.911 1.00 77.00 80 ARG A O 1
ATOM 656 N N . TYR A 1 81 ? 8.210 -6.518 -16.563 1.00 77.12 81 TYR A N 1
ATOM 657 C CA . TYR A 1 81 ? 7.737 -7.123 -15.313 1.00 77.12 81 TYR A CA 1
ATOM 658 C C . TYR A 1 81 ? 7.832 -8.658 -15.365 1.00 77.12 81 TYR A C 1
ATOM 660 O O . TYR A 1 81 ? 8.429 -9.292 -14.482 1.00 77.12 81 TYR A O 1
ATOM 668 N N . ASP A 1 82 ? 7.311 -9.280 -16.426 1.00 77.31 82 ASP A N 1
ATOM 669 C CA . ASP A 1 82 ? 7.678 -10.639 -16.820 1.00 77.31 82 ASP A CA 1
ATOM 670 C C . ASP A 1 82 ? 8.750 -10.563 -17.924 1.00 77.31 82 ASP A C 1
ATOM 672 O O . ASP A 1 82 ? 8.602 -9.806 -18.886 1.00 77.31 82 ASP A O 1
ATOM 676 N N . PRO A 1 83 ? 9.856 -11.326 -17.836 1.00 73.31 83 PRO A N 1
ATOM 677 C CA . PRO A 1 83 ? 10.867 -11.349 -18.897 1.00 73.31 83 PRO A CA 1
ATOM 678 C C . PRO A 1 83 ? 10.303 -11.761 -20.269 1.00 73.31 83 PRO A C 1
ATOM 680 O O . PRO A 1 83 ? 10.908 -11.443 -21.296 1.00 73.31 83 PRO A O 1
ATOM 683 N N . THR A 1 84 ? 9.164 -12.461 -20.291 1.00 74.44 84 THR A N 1
ATOM 684 C CA . THR A 1 84 ? 8.468 -12.886 -21.512 1.00 74.44 84 THR A CA 1
ATOM 685 C C . THR A 1 84 ? 7.516 -11.839 -22.091 1.00 74.44 84 THR A C 1
ATOM 687 O O . THR A 1 84 ? 7.044 -12.030 -23.213 1.00 74.44 84 THR A O 1
ATOM 690 N N . ASP A 1 85 ? 7.271 -10.732 -21.385 1.00 70.31 85 ASP A N 1
ATOM 691 C CA . ASP A 1 85 ? 6.414 -9.655 -21.873 1.00 70.31 85 ASP A CA 1
ATOM 692 C C . ASP A 1 85 ? 7.065 -8.911 -23.047 1.00 70.31 85 ASP A C 1
ATOM 694 O O . ASP A 1 85 ? 8.296 -8.817 -23.177 1.00 70.31 85 ASP A O 1
ATOM 698 N N . ALA A 1 86 ? 6.216 -8.339 -23.906 1.00 65.94 86 ALA A N 1
ATOM 699 C CA . ALA A 1 86 ? 6.659 -7.275 -24.795 1.00 65.94 86 ALA A CA 1
ATOM 700 C C . ALA A 1 86 ? 7.242 -6.135 -23.945 1.00 65.94 86 ALA A C 1
ATOM 702 O O . ALA A 1 86 ? 6.792 -5.904 -22.822 1.00 65.94 86 ALA A O 1
ATOM 703 N N . SER A 1 87 ? 8.250 -5.427 -24.463 1.00 65.25 87 SER A N 1
ATOM 704 C CA . SER A 1 87 ? 8.707 -4.214 -23.781 1.00 65.25 87 SER A CA 1
ATOM 705 C C . SER A 1 87 ? 7.504 -3.276 -23.597 1.00 65.25 87 SER A C 1
ATOM 707 O O . SER A 1 87 ? 6.774 -3.087 -24.575 1.00 65.25 87 SER A O 1
ATOM 709 N N . PRO A 1 88 ? 7.272 -2.734 -22.387 1.00 64.00 88 PRO A N 1
ATOM 710 C CA . PRO A 1 88 ? 6.206 -1.763 -22.178 1.00 64.00 88 PRO A CA 1
ATOM 711 C C . PRO A 1 88 ? 6.417 -0.577 -23.119 1.00 64.00 88 PRO A C 1
ATOM 713 O O . PRO A 1 88 ? 7.557 -0.197 -23.394 1.00 64.00 88 PRO A O 1
ATOM 716 N N . ASP A 1 89 ? 5.326 -0.039 -23.657 1.00 64.62 89 ASP A N 1
ATOM 717 C CA . ASP A 1 89 ? 5.403 1.098 -24.567 1.00 64.62 89 ASP A CA 1
ATOM 718 C C . ASP A 1 89 ? 5.857 2.333 -23.778 1.00 64.62 89 ASP A C 1
ATOM 720 O O . ASP A 1 89 ? 5.147 2.823 -22.897 1.00 64.62 89 ASP A O 1
ATOM 724 N N . GLU A 1 90 ? 7.049 2.838 -24.097 1.00 59.53 90 GLU A N 1
ATOM 725 C CA . GLU A 1 90 ? 7.601 4.053 -23.494 1.00 59.53 90 GLU A CA 1
ATOM 726 C C . GLU A 1 90 ? 6.676 5.263 -23.709 1.00 59.53 90 GLU A C 1
ATOM 728 O O . GLU A 1 90 ? 6.614 6.146 -22.855 1.00 59.53 90 GLU A O 1
ATOM 733 N N . ARG A 1 91 ? 5.884 5.275 -24.794 1.00 56.53 91 ARG A N 1
ATOM 734 C CA . ARG A 1 91 ? 4.896 6.328 -25.091 1.00 56.53 91 ARG A CA 1
ATOM 735 C C . ARG A 1 91 ? 3.611 6.195 -24.276 1.00 56.53 91 ARG A C 1
ATOM 737 O O . ARG A 1 91 ? 2.893 7.181 -24.127 1.00 56.53 9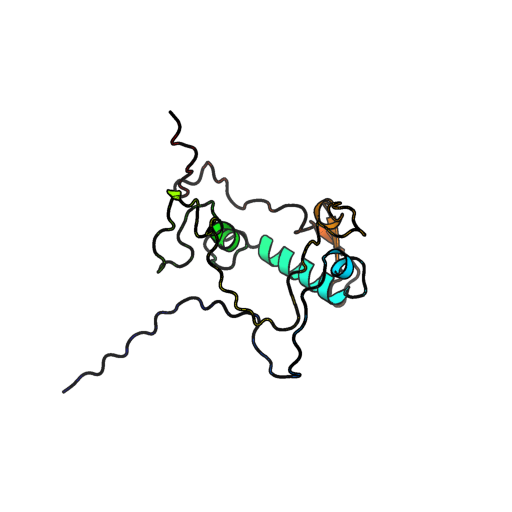1 ARG A O 1
ATOM 744 N N . ALA A 1 92 ? 3.324 5.006 -23.743 1.00 59.25 92 ALA A N 1
ATOM 745 C CA . ALA A 1 92 ? 2.165 4.734 -22.889 1.00 59.25 92 ALA A CA 1
ATOM 746 C C . ALA A 1 92 ? 2.491 4.827 -21.387 1.00 59.25 92 ALA A C 1
ATOM 748 O O . ALA A 1 92 ? 1.638 4.523 -20.555 1.00 59.25 92 ALA A O 1
ATOM 749 N N . TRP A 1 93 ? 3.712 5.259 -21.040 1.00 65.25 93 TRP A N 1
ATOM 750 C CA . TRP A 1 93 ? 4.180 5.466 -19.667 1.00 65.25 93 TRP A CA 1
ATOM 751 C C . TRP A 1 93 ? 4.158 4.212 -18.777 1.00 65.25 93 TRP A C 1
ATOM 753 O O . TRP A 1 93 ? 4.231 4.354 -17.562 1.00 65.25 93 TRP A O 1
ATOM 763 N N . GLY A 1 94 ? 4.104 2.998 -19.344 1.00 71.19 94 GLY A N 1
ATOM 764 C CA . GLY A 1 94 ? 4.039 1.740 -18.588 1.00 71.19 94 GLY A CA 1
ATOM 765 C C . GLY A 1 94 ? 3.090 0.705 -19.193 1.00 71.19 94 GLY A C 1
ATOM 766 O O . GLY A 1 94 ? 2.767 0.760 -20.377 1.00 71.19 94 GLY A O 1
ATOM 767 N N . TYR A 1 95 ? 2.633 -0.250 -18.372 1.00 72.00 95 TYR A N 1
ATOM 768 C CA . TYR A 1 95 ? 1.603 -1.228 -18.7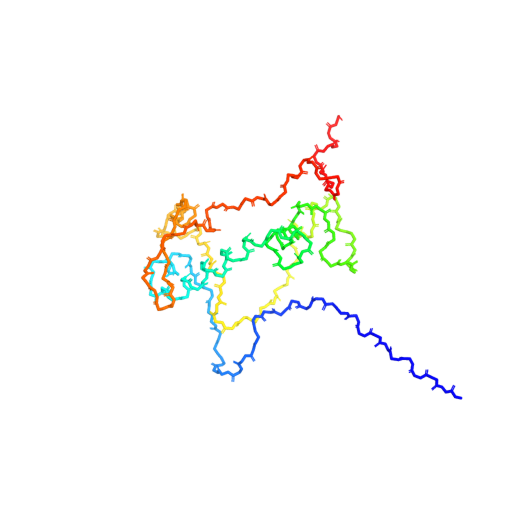68 1.00 72.00 95 TYR A CA 1
ATOM 769 C C . TYR A 1 95 ? 0.175 -0.717 -18.548 1.00 72.00 95 TYR A C 1
ATOM 771 O O . TYR A 1 95 ? -0.781 -1.384 -18.942 1.00 72.00 95 TYR A O 1
ATOM 779 N N . CYS A 1 96 ? 0.008 0.416 -17.863 1.00 72.69 96 CYS A N 1
ATOM 780 C CA . CYS A 1 96 ? -1.305 0.922 -17.497 1.00 72.69 96 CYS A CA 1
ATOM 781 C C . CYS A 1 96 ? -2.035 1.495 -18.723 1.00 72.69 96 CYS A C 1
ATOM 783 O O . CYS A 1 96 ? -1.561 2.429 -19.369 1.00 72.69 96 CYS A O 1
ATOM 785 N N . GLU A 1 97 ? -3.218 0.958 -19.028 1.00 67.00 97 GLU A N 1
ATOM 786 C CA . GLU A 1 97 ? -4.119 1.537 -20.026 1.00 67.00 97 GLU A CA 1
ATOM 787 C C . GLU A 1 97 ? -4.801 2.774 -19.418 1.00 67.00 97 GLU A C 1
ATOM 789 O O . GLU A 1 97 ? -5.667 2.666 -18.553 1.00 67.00 97 GLU A O 1
ATOM 794 N N . HIS A 1 98 ? -4.389 3.967 -19.849 1.00 67.44 98 HIS A N 1
ATOM 795 C CA . HIS A 1 98 ? -4.965 5.244 -19.405 1.00 67.44 98 HIS A CA 1
ATOM 796 C C . HIS A 1 98 ? -6.240 5.624 -20.192 1.00 67.44 98 HIS A C 1
ATOM 798 O O . HIS A 1 98 ? -6.883 6.629 -19.893 1.00 67.44 98 HIS A O 1
ATOM 804 N N . GLU A 1 99 ? -6.636 4.782 -21.156 1.00 53.22 99 GLU A N 1
ATOM 805 C CA . GLU A 1 99 ? -7.926 4.804 -21.849 1.00 53.22 99 GLU A CA 1
ATOM 806 C C . GLU A 1 99 ? -8.633 3.455 -21.656 1.00 53.22 99 GLU A C 1
ATOM 808 O O . GLU A 1 99 ? -8.037 2.395 -21.828 1.00 53.22 99 GLU A O 1
ATOM 813 N N . ALA A 1 100 ? -9.909 3.482 -21.272 1.00 44.91 100 ALA A N 1
ATOM 814 C CA . ALA A 1 100 ? -10.618 2.296 -20.808 1.00 44.91 100 ALA A CA 1
ATOM 815 C C . ALA A 1 100 ? -10.918 1.286 -21.930 1.00 44.91 100 ALA A C 1
ATOM 817 O O . ALA A 1 100 ? -11.644 1.585 -22.882 1.00 44.91 100 ALA A O 1
ATOM 818 N N . LYS A 1 101 ? -10.499 0.030 -21.741 1.00 36.91 101 LYS A N 1
ATOM 819 C CA . LYS A 1 101 ? -11.280 -1.123 -22.201 1.00 36.91 101 LYS A CA 1
ATOM 820 C C . LYS A 1 101 ? -11.651 -2.011 -21.026 1.00 36.91 101 LYS A C 1
ATOM 822 O O . LYS A 1 101 ? -10.829 -2.697 -20.429 1.00 36.91 101 LYS A O 1
ATOM 827 N N . ASP A 1 102 ? -12.948 -2.002 -20.742 1.00 42.31 102 ASP A N 1
ATOM 828 C CA . ASP A 1 102 ? -13.602 -2.834 -19.746 1.00 42.31 102 ASP A CA 1
ATOM 829 C C . ASP A 1 102 ? -13.243 -4.313 -19.920 1.00 42.31 102 ASP A C 1
ATOM 831 O O . ASP A 1 102 ? -13.538 -4.913 -20.961 1.00 42.31 102 ASP A O 1
ATOM 835 N N . LYS A 1 103 ? -12.693 -4.924 -18.862 1.00 34.44 103 LYS A N 1
ATOM 836 C CA . LYS A 1 103 ? -13.052 -6.289 -18.441 1.00 34.44 103 LYS A CA 1
ATOM 837 C C . LYS A 1 103 ? -12.498 -6.639 -17.058 1.00 34.44 103 LYS A C 1
ATOM 839 O O . LYS A 1 103 ? -11.302 -6.816 -16.862 1.00 34.44 103 LYS A O 1
ATOM 844 N N . CYS A 1 104 ? -13.424 -6.820 -16.119 1.00 35.06 104 CYS A N 1
ATOM 845 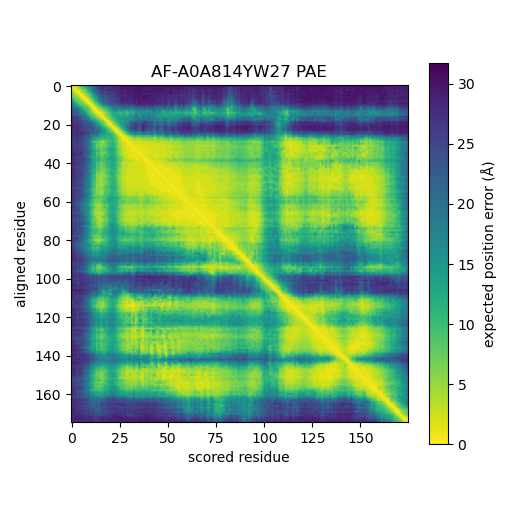C CA . CYS A 1 104 ? -13.192 -7.369 -14.785 1.00 35.06 104 CYS A CA 1
ATOM 846 C C . CYS A 1 104 ? -12.800 -8.855 -14.808 1.00 35.06 104 CYS A C 1
ATOM 848 O O . CYS A 1 104 ? -13.341 -9.626 -15.608 1.00 35.06 104 CYS A O 1
ATOM 850 N N . ARG A 1 105 ? -12.017 -9.283 -13.804 1.00 35.69 105 ARG A N 1
ATOM 851 C CA . ARG A 1 105 ? -12.230 -10.564 -13.101 1.00 35.69 105 ARG A CA 1
ATOM 852 C C . ARG A 1 105 ? -11.569 -10.578 -11.707 1.00 35.69 105 ARG A C 1
ATOM 854 O O . ARG A 1 105 ? -10.398 -10.237 -11.610 1.00 35.69 105 ARG A O 1
ATOM 861 N N . ASP A 1 106 ? -12.320 -11.039 -10.697 1.00 33.09 106 ASP A N 1
ATOM 862 C CA . ASP A 1 106 ? -11.942 -11.301 -9.283 1.00 33.09 106 ASP A CA 1
ATOM 863 C C . ASP A 1 106 ? -11.899 -12.820 -8.957 1.00 33.09 106 ASP A C 1
ATOM 865 O O . ASP A 1 106 ? -12.638 -13.533 -9.637 1.00 33.09 106 ASP A O 1
ATOM 869 N N . VAL A 1 107 ? -11.189 -13.269 -7.881 1.00 35.59 107 VAL A N 1
ATOM 870 C CA . VAL A 1 107 ? -11.498 -14.311 -6.830 1.00 35.59 107 VAL A CA 1
ATOM 871 C C . VAL A 1 107 ? -10.524 -14.357 -5.587 1.00 35.59 107 VAL A C 1
ATOM 873 O O . VAL A 1 107 ? -9.742 -15.292 -5.477 1.00 35.59 107 VAL A O 1
ATOM 876 N N . ALA A 1 108 ? -10.548 -13.479 -4.565 1.00 44.12 108 ALA A N 1
ATOM 877 C CA . ALA A 1 108 ? -9.674 -13.635 -3.350 1.00 44.12 108 ALA A CA 1
ATOM 878 C C . ALA A 1 108 ? -10.340 -14.361 -2.135 1.00 44.12 108 ALA A C 1
ATOM 880 O O . ALA A 1 108 ? -11.525 -14.679 -2.180 1.00 44.12 108 ALA A O 1
ATOM 881 N N . GLU A 1 109 ? -9.650 -14.599 -1.000 1.00 50.44 109 GLU A N 1
ATOM 882 C CA . GLU A 1 109 ? -10.075 -15.580 0.039 1.00 50.44 109 GLU A CA 1
ATOM 883 C C . GLU A 1 109 ? -10.577 -15.079 1.392 1.00 50.44 109 GLU A C 1
ATOM 885 O O . GLU A 1 109 ? -11.330 -15.801 2.026 1.00 50.44 109 GLU A O 1
ATOM 890 N N . SER A 1 110 ? -10.243 -13.884 1.864 1.00 54.97 110 SER A N 1
ATOM 891 C CA . SER A 1 110 ? -10.912 -13.278 3.042 1.00 54.97 110 SER A CA 1
ATOM 892 C C . SER A 1 110 ? -10.345 -11.896 3.313 1.00 54.97 110 SER A C 1
ATOM 894 O O . SER A 1 110 ? -11.092 -10.953 3.542 1.00 54.97 110 SER A O 1
ATOM 896 N N . LEU A 1 111 ? -9.028 -11.752 3.158 1.00 59.44 111 LEU A N 1
ATOM 897 C CA . LEU A 1 111 ? -8.380 -10.455 3.052 1.00 59.44 111 LEU A CA 1
ATOM 898 C C . LEU A 1 111 ? -8.729 -9.817 1.699 1.00 59.44 111 LEU A C 1
ATOM 900 O O . LEU A 1 111 ? -8.662 -10.460 0.644 1.00 59.44 111 LEU A O 1
ATOM 904 N N . ARG A 1 112 ? -9.127 -8.550 1.739 1.00 73.94 112 ARG A N 1
ATOM 905 C CA . ARG A 1 112 ? -9.326 -7.686 0.575 1.00 73.94 112 ARG A CA 1
ATOM 906 C C . ARG A 1 112 ? -8.635 -6.365 0.843 1.00 73.94 112 ARG A C 1
ATOM 908 O O . ARG A 1 112 ? -8.651 -5.893 1.974 1.00 73.94 112 ARG A O 1
ATOM 915 N N . VAL A 1 113 ? -8.068 -5.768 -0.200 1.00 80.19 113 VAL A N 1
ATOM 916 C CA . VAL A 1 113 ? -7.583 -4.389 -0.119 1.00 80.19 113 VAL A CA 1
ATOM 917 C C . VAL A 1 113 ? -8.797 -3.487 0.147 1.00 80.19 113 VAL A C 1
ATOM 919 O O . VAL A 1 113 ? -9.764 -3.559 -0.626 1.00 80.19 113 VAL A O 1
ATOM 922 N N . PRO A 1 114 ? -8.799 -2.705 1.243 1.00 83.31 114 PRO A N 1
ATOM 923 C CA . PRO A 1 114 ? -9.880 -1.770 1.520 1.00 83.31 114 PRO A CA 1
ATOM 924 C C . PRO A 1 114 ? -9.905 -0.657 0.466 1.00 83.31 114 PRO A C 1
ATOM 926 O O . PRO A 1 114 ? -8.892 -0.376 -0.172 1.00 83.31 114 PRO A O 1
ATOM 929 N N . TYR A 1 115 ? -11.060 -0.024 0.268 1.00 85.81 115 TYR A N 1
ATOM 930 C CA . TYR A 1 115 ? -11.210 1.073 -0.696 1.00 85.81 115 TYR A CA 1
ATOM 931 C C . TYR A 1 115 ? -11.422 2.414 0.009 1.00 85.81 115 TYR A C 1
ATOM 933 O O . TYR A 1 115 ? -12.083 2.482 1.045 1.00 85.81 115 TYR A O 1
ATOM 941 N N . PHE A 1 116 ? -10.867 3.490 -0.546 1.00 87.00 116 PHE A N 1
ATOM 942 C C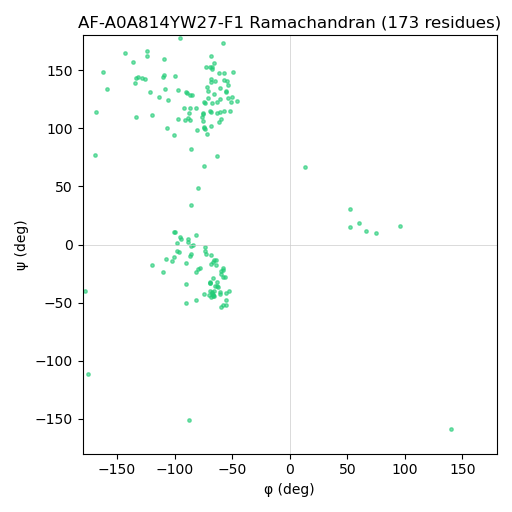A . PHE A 1 116 ? -11.151 4.843 -0.079 1.00 87.00 116 PHE A CA 1
ATOM 943 C C . PHE A 1 116 ? -12.387 5.388 -0.804 1.00 87.00 116 PHE A C 1
ATOM 945 O O . PHE A 1 116 ? -12.362 5.600 -2.015 1.00 87.00 116 PHE A O 1
ATOM 952 N N . ASP A 1 117 ? -13.470 5.586 -0.054 1.00 84.56 117 ASP A N 1
ATOM 953 C CA . ASP A 1 117 ? -14.695 6.215 -0.545 1.00 84.56 117 ASP A CA 1
ATOM 954 C C . ASP A 1 117 ? -14.587 7.741 -0.436 1.00 84.56 117 ASP A C 1
ATOM 956 O O . ASP A 1 117 ? -15.017 8.356 0.542 1.00 84.56 117 ASP A O 1
ATOM 960 N N . TRP A 1 118 ? -13.932 8.342 -1.427 1.00 83.94 118 TRP A N 1
ATOM 961 C CA . TRP A 1 118 ? -13.677 9.782 -1.477 1.00 83.94 118 TRP A CA 1
ATOM 962 C C . TRP A 1 118 ? -14.952 10.621 -1.675 1.00 83.94 118 TRP A C 1
ATOM 964 O O . TRP A 1 118 ? -14.931 11.818 -1.409 1.00 83.94 118 TRP A O 1
ATOM 974 N N . GLU A 1 119 ? -16.061 10.022 -2.121 1.00 86.19 119 GLU A N 1
ATOM 975 C CA . GLU A 1 119 ? -17.345 10.713 -2.316 1.00 86.19 119 GLU A CA 1
ATOM 976 C C . GLU A 1 119 ? -18.304 10.508 -1.126 1.00 86.19 119 GLU A C 1
ATOM 978 O O . GLU A 1 119 ? -19.432 11.010 -1.119 1.00 86.19 119 GLU A O 1
ATOM 983 N N . SER A 1 120 ? -17.879 9.787 -0.082 1.00 81.38 120 SER A N 1
ATOM 984 C CA . SER A 1 120 ? -18.738 9.551 1.073 1.00 81.38 120 SER A CA 1
ATOM 985 C C . SER A 1 120 ? -19.136 10.866 1.741 1.00 81.38 120 SER A C 1
ATOM 987 O O . SER A 1 120 ? -18.310 11.659 2.196 1.00 81.38 120 SER A O 1
ATOM 989 N N . LYS A 1 121 ? -20.448 11.066 1.889 1.00 81.12 121 LYS A N 1
ATOM 990 C CA . LYS A 1 121 ? -21.015 12.206 2.629 1.00 81.12 121 LYS A CA 1
ATOM 991 C C . LYS A 1 121 ? -20.566 12.240 4.087 1.00 81.12 121 LYS A C 1
ATOM 993 O O . LYS A 1 121 ? -20.623 13.290 4.714 1.00 81.12 121 LYS A O 1
ATOM 998 N N . GLU A 1 122 ? -20.167 11.095 4.629 1.00 77.12 122 GLU A N 1
ATOM 999 C CA . GLU A 1 122 ? -19.768 10.957 6.025 1.00 77.12 122 GLU A CA 1
ATOM 1000 C C . GLU A 1 122 ? -18.320 11.401 6.260 1.00 77.12 122 GLU A C 1
ATOM 1002 O O . GLU A 1 122 ? -17.985 11.773 7.379 1.00 77.12 122 GLU A O 1
ATOM 1007 N N . THR A 1 123 ? -17.479 11.381 5.222 1.00 75.69 123 THR A N 1
ATOM 1008 C CA . THR A 1 123 ? -16.105 11.908 5.260 1.00 75.69 123 THR A CA 1
ATOM 1009 C C . THR A 1 123 ? -15.989 13.271 4.588 1.00 75.69 123 THR A C 1
ATOM 1011 O O . THR A 1 123 ? -14.973 13.932 4.749 1.00 75.69 123 THR A O 1
ATOM 1014 N N . ASN A 1 124 ? -16.998 13.699 3.818 1.00 79.06 124 ASN A N 1
ATOM 1015 C CA . ASN A 1 124 ? -16.977 14.948 3.050 1.00 79.06 124 ASN A CA 1
ATOM 1016 C C . ASN A 1 124 ? -15.726 15.078 2.149 1.00 79.06 124 ASN A C 1
ATOM 1018 O O . ASN A 1 124 ? -15.231 16.177 1.904 1.00 79.06 124 ASN A O 1
ATOM 1022 N N . GLY A 1 125 ? -15.200 13.941 1.683 1.00 79.81 125 GLY A N 1
ATOM 1023 C CA . GLY A 1 125 ? -13.983 13.861 0.872 1.00 79.81 125 GLY A CA 1
ATOM 1024 C C . GLY A 1 125 ? -12.667 14.062 1.624 1.00 79.81 125 GLY A C 1
ATOM 1025 O O . GLY A 1 125 ? -11.620 14.161 0.985 1.00 79.81 125 GLY A O 1
ATOM 1026 N N . GLU A 1 126 ? -12.681 14.101 2.957 1.00 86.81 126 GLU A N 1
ATOM 1027 C CA . GLU A 1 126 ? -11.456 14.156 3.752 1.00 86.81 126 GLU A CA 1
ATOM 1028 C C . GLU A 1 126 ? -10.626 12.877 3.584 1.00 86.81 126 GLU A C 1
ATOM 1030 O O . GLU A 1 126 ? -11.153 11.761 3.525 1.00 86.81 126 GLU A O 1
ATOM 1035 N N . VAL A 1 127 ? -9.305 13.050 3.507 1.00 88.25 127 VAL A N 1
ATOM 1036 C CA . VAL A 1 127 ? -8.346 11.945 3.442 1.00 88.25 127 VAL A CA 1
ATOM 1037 C C . VAL A 1 127 ? -8.247 11.309 4.834 1.00 88.25 127 VAL A C 1
ATOM 1039 O O . VAL A 1 127 ? -7.911 12.018 5.780 1.00 88.25 127 VAL A O 1
ATOM 1042 N N . PRO A 1 128 ? -8.507 9.996 4.985 1.00 88.19 128 PRO A N 1
ATOM 1043 C CA . PRO A 1 128 ? -8.389 9.310 6.268 1.00 88.19 128 PRO A CA 1
ATOM 1044 C C . PRO A 1 128 ? -7.009 9.478 6.919 1.00 88.19 128 PRO A C 1
ATOM 1046 O O . PRO A 1 128 ? -5.997 9.348 6.231 1.00 88.19 128 PRO A O 1
ATOM 1049 N N . ASP A 1 129 ? -6.966 9.651 8.245 1.00 88.88 129 ASP A N 1
ATOM 1050 C CA . ASP A 1 129 ? -5.718 9.876 9.005 1.00 88.88 129 ASP A CA 1
ATOM 1051 C C . ASP A 1 129 ? -4.676 8.769 8.804 1.00 88.88 129 ASP A C 1
ATOM 1053 O O . ASP A 1 129 ? -3.472 8.999 8.824 1.00 88.88 129 ASP A O 1
ATOM 1057 N N . VAL A 1 130 ? -5.127 7.547 8.517 1.00 89.38 130 VAL A N 1
ATOM 1058 C CA . VAL A 1 130 ? -4.242 6.430 8.165 1.00 89.38 130 VAL A CA 1
ATOM 1059 C C . VAL A 1 130 ? -3.356 6.713 6.940 1.00 89.38 130 VAL A C 1
ATOM 1061 O O . VAL A 1 130 ? -2.336 6.058 6.770 1.00 89.38 130 VAL A O 1
ATOM 1064 N N . PHE A 1 131 ? -3.696 7.676 6.087 1.00 91.06 131 PHE A N 1
ATOM 1065 C CA . PHE A 1 131 ? -2.847 8.095 4.969 1.00 91.06 131 PHE A CA 1
ATOM 1066 C C . PHE A 1 131 ? -1.978 9.319 5.289 1.00 91.06 131 PHE A C 1
ATOM 1068 O O . PHE A 1 131 ? -1.140 9.694 4.475 1.00 91.06 131 PHE A O 1
ATOM 1075 N N . THR A 1 132 ? -2.160 9.957 6.447 1.00 90.50 132 THR A N 1
ATOM 1076 C CA . THR A 1 132 ? -1.469 11.204 6.820 1.00 90.50 132 THR A CA 1
ATOM 1077 C C . THR A 1 132 ? -0.615 11.072 8.085 1.00 90.50 132 THR A C 1
ATOM 1079 O O . THR A 1 132 ? 0.282 11.884 8.299 1.00 90.50 132 THR A O 1
ATOM 1082 N N . GLU A 1 133 ? -0.829 10.039 8.901 1.00 92.44 133 GLU A N 1
ATOM 1083 C CA . GLU A 1 133 ? -0.035 9.758 10.097 1.00 92.44 133 GLU A CA 1
ATOM 1084 C C . GLU A 1 133 ? 1.239 8.961 9.777 1.00 92.44 133 GLU A C 1
ATOM 1086 O O . GLU A 1 133 ? 1.174 7.878 9.201 1.00 92.44 133 GLU A O 1
ATOM 1091 N N . GLU A 1 134 ? 2.403 9.427 10.241 1.00 93.19 134 GLU A N 1
ATOM 1092 C CA . GLU A 1 134 ? 3.698 8.755 10.011 1.00 93.19 134 GLU A CA 1
ATOM 1093 C C . GLU A 1 134 ? 3.833 7.395 10.718 1.00 93.19 134 GLU A C 1
ATOM 1095 O O . GLU A 1 134 ? 4.579 6.518 10.278 1.00 93.19 134 GLU A O 1
ATOM 1100 N N . LYS A 1 135 ? 3.147 7.209 11.850 1.00 93.25 135 LYS A N 1
ATOM 1101 C CA . LYS A 1 135 ? 3.262 6.018 12.701 1.00 93.25 135 LYS A CA 1
ATOM 1102 C C . LYS A 1 135 ? 1.890 5.435 12.981 1.00 93.25 135 LYS A C 1
ATOM 1104 O O . LYS A 1 135 ? 0.951 6.171 13.248 1.00 93.25 135 LYS A O 1
ATOM 1109 N N . ILE A 1 136 ? 1.806 4.108 13.032 1.00 92.44 136 ILE A N 1
ATOM 1110 C CA . ILE A 1 136 ? 0.569 3.396 13.361 1.00 92.44 136 ILE A CA 1
ATOM 1111 C C . ILE A 1 136 ? 0.825 2.299 14.395 1.00 92.44 136 ILE A C 1
ATOM 1113 O O . ILE A 1 136 ? 1.869 1.643 14.403 1.00 92.44 136 ILE A O 1
ATOM 1117 N N . LYS A 1 137 ? -0.133 2.103 15.304 1.00 91.19 137 LYS A N 1
ATOM 1118 C CA . LYS A 1 137 ? -0.070 1.051 16.324 1.00 91.19 137 LYS A CA 1
ATOM 1119 C C . LYS A 1 137 ? -0.689 -0.244 15.811 1.00 91.19 137 LYS A C 1
ATOM 1121 O O . LYS A 1 137 ? -1.816 -0.248 15.321 1.00 91.19 137 LYS A O 1
ATOM 1126 N N . VAL A 1 138 ? 0.039 -1.347 15.968 1.00 86.12 138 VAL A N 1
ATOM 1127 C CA . VAL A 1 138 ? -0.352 -2.670 15.475 1.00 86.12 138 VAL A CA 1
ATOM 1128 C C . VAL A 1 138 ? -0.133 -3.734 16.546 1.00 86.12 138 VAL A C 1
ATOM 1130 O O . VAL A 1 138 ? 0.884 -3.739 17.249 1.00 86.12 138 VAL A O 1
ATOM 1133 N N . LYS A 1 139 ? -1.075 -4.675 16.674 1.00 84.81 139 LYS A N 1
ATOM 1134 C CA . LYS A 1 139 ? -0.952 -5.809 17.592 1.00 84.81 139 LYS A CA 1
ATOM 1135 C C . LYS A 1 139 ? -0.281 -7.004 16.913 1.00 84.81 139 LYS A C 1
ATOM 1137 O O . LYS A 1 139 ? -0.684 -7.455 15.842 1.00 84.81 139 LYS A O 1
ATOM 1142 N N . TYR A 1 140 ? 0.712 -7.579 17.586 1.00 75.62 140 TYR A N 1
ATOM 1143 C CA . TYR A 1 140 ? 1.364 -8.817 17.158 1.00 75.62 140 TYR A CA 1
ATOM 1144 C C . TYR A 1 140 ? 0.809 -10.019 17.941 1.00 75.62 140 TYR A C 1
ATOM 1146 O O . TYR A 1 140 ? 0.510 -9.886 19.132 1.00 75.62 140 TYR A O 1
ATOM 1154 N N . PRO A 1 141 ? 0.692 -11.212 17.323 1.00 60.53 141 PRO A N 1
ATOM 1155 C CA . PRO A 1 141 ? 0.318 -12.426 18.037 1.00 60.53 141 PRO A CA 1
ATOM 1156 C C . PRO A 1 141 ? 1.254 -12.649 19.229 1.00 60.53 141 PRO A C 1
ATOM 1158 O O . PRO A 1 141 ? 2.474 -12.661 19.066 1.00 60.53 141 PRO A O 1
ATOM 1161 N N . TYR A 1 142 ? 0.673 -12.813 20.420 1.00 58.00 142 TYR A N 1
ATOM 1162 C CA . TYR A 1 142 ? 1.382 -13.083 21.681 1.00 58.00 142 TYR A CA 1
ATOM 1163 C C . TYR A 1 142 ? 2.291 -11.956 22.211 1.00 58.00 142 TYR A C 1
ATOM 1165 O O . TYR A 1 142 ? 3.047 -12.183 23.154 1.00 58.00 142 TYR A O 1
ATOM 1173 N N . LYS A 1 143 ? 2.205 -10.738 21.659 1.00 59.31 143 LYS A N 1
ATOM 1174 C CA . LYS A 1 143 ? 2.917 -9.550 22.162 1.00 59.31 143 LYS A CA 1
ATOM 1175 C C . LYS A 1 143 ? 1.948 -8.407 22.473 1.00 59.31 143 LYS A C 1
ATOM 1177 O O . LYS A 1 143 ? 0.780 -8.430 22.084 1.00 59.31 143 LYS A O 1
ATOM 1182 N N . THR A 1 144 ? 2.449 -7.402 23.186 1.00 73.62 144 THR A N 1
ATOM 1183 C CA . THR A 1 144 ? 1.762 -6.119 23.367 1.00 73.62 144 THR A CA 1
ATOM 1184 C C . THR A 1 144 ? 1.701 -5.345 22.049 1.00 73.62 144 THR A C 1
ATOM 1186 O O . THR A 1 144 ? 2.441 -5.634 21.109 1.00 73.62 144 THR A O 1
ATOM 1189 N N . GLU A 1 145 ? 0.806 -4.364 21.984 1.00 83.88 145 GLU A N 1
ATOM 1190 C CA . GLU A 1 145 ? 0.721 -3.405 20.880 1.00 83.88 145 GLU A CA 1
ATOM 1191 C C . GLU A 1 145 ? 2.083 -2.725 20.643 1.00 83.88 145 GLU A C 1
ATOM 1193 O O . GLU A 1 145 ? 2.789 -2.387 21.598 1.00 83.88 145 GLU A O 1
ATOM 1198 N N . GLN A 1 146 ? 2.475 -2.565 19.377 1.00 85.00 146 GLN A N 1
ATOM 1199 C CA . GLN A 1 146 ? 3.731 -1.929 18.980 1.00 85.00 146 GLN A CA 1
ATOM 1200 C C . GLN A 1 146 ? 3.452 -0.787 18.003 1.00 85.00 146 GLN A C 1
ATOM 1202 O O . GLN A 1 146 ? 2.573 -0.901 17.155 1.00 85.00 146 GLN A O 1
ATOM 1207 N N . SER A 1 147 ? 4.211 0.303 18.118 1.00 91.38 147 SER A N 1
ATOM 1208 C CA . SER A 1 147 ? 4.202 1.387 17.133 1.00 91.38 147 SER A CA 1
ATOM 1209 C C . SER A 1 147 ? 5.188 1.060 16.012 1.00 91.38 147 SER A C 1
ATOM 1211 O O . SER A 1 147 ? 6.342 0.734 16.303 1.00 91.38 147 SER A O 1
ATOM 1213 N N . ILE A 1 148 ? 4.737 1.131 14.763 1.00 90.19 148 ILE A N 1
ATOM 1214 C CA . ILE A 1 148 ? 5.548 0.923 13.556 1.00 90.19 148 ILE A CA 1
ATOM 1215 C C . ILE A 1 148 ? 5.447 2.147 12.636 1.00 90.19 148 ILE A C 1
ATOM 1217 O O . ILE A 1 148 ? 4.531 2.956 12.789 1.00 90.19 148 ILE A O 1
ATOM 1221 N N . ASP A 1 149 ? 6.379 2.284 11.688 1.00 92.94 149 ASP A N 1
ATOM 1222 C CA . ASP A 1 149 ? 6.186 3.167 10.529 1.00 92.94 149 ASP A CA 1
ATOM 1223 C C . ASP A 1 149 ? 4.907 2.780 9.799 1.00 92.94 149 ASP A C 1
ATOM 1225 O O . ASP A 1 149 ? 4.657 1.595 9.573 1.00 92.94 149 ASP A O 1
ATOM 1229 N N . ASN A 1 150 ? 4.080 3.772 9.488 1.00 92.81 150 ASN A N 1
ATOM 1230 C CA . ASN A 1 150 ? 2.835 3.542 8.787 1.00 92.81 150 ASN A CA 1
ATOM 1231 C C . ASN A 1 150 ? 3.122 3.295 7.300 1.00 92.81 150 ASN A C 1
ATOM 1233 O O . ASN A 1 150 ? 3.460 4.240 6.585 1.00 92.81 150 ASN A O 1
ATOM 1237 N N . PRO A 1 151 ? 2.948 2.059 6.799 1.00 92.25 151 PRO A N 1
ATOM 1238 C CA . PRO A 1 151 ? 3.253 1.751 5.407 1.00 92.25 151 PRO A CA 1
ATOM 1239 C C . PRO A 1 151 ? 2.199 2.332 4.442 1.00 92.25 151 PRO A C 1
ATOM 1241 O O . PRO A 1 151 ? 2.300 2.183 3.238 1.00 92.25 151 PRO A O 1
ATOM 1244 N N . LEU A 1 152 ? 1.145 2.984 4.948 1.00 92.19 152 LEU A N 1
ATOM 1245 C CA . LEU A 1 152 ? 0.160 3.693 4.126 1.00 92.19 152 LEU A CA 1
ATOM 1246 C C . LEU A 1 152 ? 0.421 5.201 4.033 1.00 92.19 152 LEU A C 1
ATOM 1248 O O . LEU A 1 152 ? -0.275 5.884 3.286 1.00 92.19 152 LEU A O 1
ATOM 1252 N N . PHE A 1 153 ? 1.408 5.716 4.771 1.00 93.44 153 PHE A N 1
ATOM 1253 C CA . PHE A 1 153 ? 1.774 7.133 4.755 1.00 93.44 153 PHE A CA 1
ATOM 1254 C C . PHE A 1 153 ? 2.666 7.483 3.562 1.00 93.44 153 PHE A C 1
ATOM 1256 O O . PHE A 1 153 ? 2.437 8.463 2.856 1.00 93.44 153 PHE A O 1
ATOM 1263 N N . SER A 1 154 ? 3.707 6.683 3.330 1.00 91.00 154 SER A N 1
ATOM 1264 C CA . SER A 1 154 ? 4.666 6.929 2.257 1.00 91.00 154 SER A CA 1
ATOM 1265 C C . SER A 1 154 ? 5.467 5.677 1.931 1.00 91.00 154 SER A C 1
ATOM 1267 O O . SER A 1 154 ? 5.822 4.932 2.842 1.00 91.00 154 SER A O 1
ATOM 1269 N N . TYR A 1 155 ? 5.854 5.529 0.664 1.00 90.25 155 TYR A N 1
ATOM 1270 C CA . TYR A 1 155 ? 6.817 4.524 0.230 1.00 90.25 155 TYR A CA 1
ATOM 1271 C C . TYR A 1 155 ? 8.166 5.176 -0.091 1.00 90.25 155 TYR A C 1
ATOM 1273 O O . TYR A 1 155 ? 8.251 6.080 -0.927 1.00 90.25 155 TYR A O 1
ATOM 1281 N N . VAL A 1 156 ? 9.235 4.708 0.555 1.00 88.75 156 VAL A N 1
ATOM 1282 C CA . VAL A 1 156 ? 10.604 5.153 0.264 1.00 88.75 156 VAL A CA 1
ATOM 1283 C C . VAL A 1 156 ? 11.208 4.229 -0.785 1.00 88.75 156 VAL A C 1
ATOM 1285 O O . VAL A 1 156 ? 11.388 3.036 -0.547 1.00 88.75 156 VAL A O 1
ATOM 1288 N N . LEU A 1 157 ? 11.545 4.785 -1.949 1.00 87.88 157 LEU A N 1
ATOM 1289 C CA . LEU A 1 157 ? 12.136 4.012 -3.036 1.00 87.88 157 LEU A CA 1
ATOM 1290 C C . LEU A 1 157 ? 13.474 3.383 -2.600 1.00 87.88 157 LEU A C 1
ATOM 1292 O O . LEU A 1 157 ? 14.333 4.088 -2.066 1.00 87.88 157 LEU A O 1
ATOM 1296 N N . PRO A 1 158 ? 13.710 2.091 -2.900 1.00 85.62 158 PRO A N 1
ATOM 1297 C CA . PRO A 1 158 ? 14.978 1.427 -2.597 1.00 85.62 158 PRO A CA 1
ATOM 1298 C C . PRO A 1 158 ? 16.118 1.881 -3.524 1.00 85.62 158 PRO A C 1
ATOM 1300 O O . PRO A 1 158 ? 17.272 1.515 -3.311 1.00 85.62 158 PRO A O 1
ATOM 1303 N N . ILE A 1 159 ? 15.806 2.664 -4.563 1.00 83.38 159 ILE A N 1
ATOM 1304 C CA . ILE A 1 159 ? 16.760 3.170 -5.549 1.00 83.38 159 ILE A CA 1
ATOM 1305 C C . ILE A 1 159 ? 16.520 4.649 -5.863 1.00 83.38 159 ILE A C 1
ATOM 1307 O O . ILE A 1 159 ? 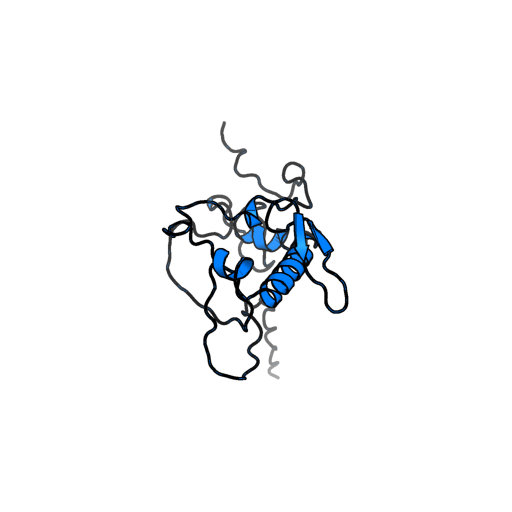15.408 5.161 -5.752 1.00 83.38 159 ILE A O 1
ATOM 1311 N N . ASP A 1 160 ? 17.568 5.313 -6.345 1.00 80.56 160 ASP A N 1
ATOM 1312 C CA . ASP A 1 160 ? 17.476 6.637 -6.958 1.00 80.56 160 ASP A CA 1
ATOM 1313 C C . ASP A 1 160 ? 17.161 6.487 -8.455 1.00 80.56 160 ASP A C 1
ATOM 1315 O O . ASP A 1 160 ? 18.025 6.091 -9.243 1.00 80.56 160 ASP A O 1
ATOM 1319 N N . LEU A 1 161 ? 15.924 6.805 -8.851 1.00 73.56 161 LEU A N 1
ATOM 1320 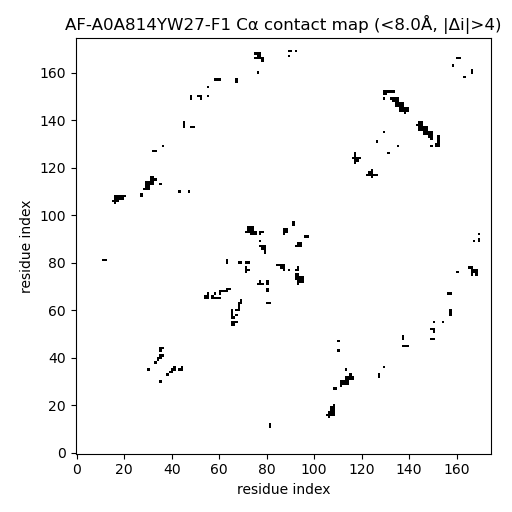C CA . LEU A 1 161 ? 15.466 6.684 -10.242 1.00 73.56 161 LEU A CA 1
ATOM 1321 C C . LEU A 1 161 ? 16.285 7.538 -11.221 1.00 73.56 161 LEU A C 1
ATOM 1323 O O . LEU A 1 161 ? 16.375 7.184 -12.389 1.00 73.56 161 LEU A O 1
ATOM 1327 N N . LYS A 1 162 ? 16.917 8.629 -10.766 1.00 69.62 162 LYS A N 1
ATOM 1328 C CA . LYS A 1 162 ? 17.714 9.512 -11.636 1.00 69.62 162 LYS A CA 1
ATOM 1329 C C . LYS A 1 162 ? 19.107 8.963 -11.933 1.00 69.62 162 LYS A C 1
ATOM 1331 O O . LYS A 1 162 ? 19.740 9.397 -12.889 1.00 69.62 162 LYS A O 1
ATOM 1336 N N . LYS A 1 163 ? 19.611 8.057 -11.091 1.00 66.38 163 LYS A N 1
ATOM 1337 C CA . LYS A 1 163 ? 20.957 7.475 -11.222 1.00 66.38 163 LYS A CA 1
ATOM 1338 C C . LYS A 1 163 ? 20.956 6.090 -11.854 1.00 66.38 163 LYS A C 1
ATOM 1340 O O . LYS A 1 163 ? 22.028 5.575 -12.158 1.00 66.38 163 LYS A O 1
ATOM 1345 N N . ASN A 1 164 ? 19.788 5.475 -12.015 1.00 60.59 164 ASN A N 1
ATOM 1346 C CA . ASN A 1 164 ? 19.689 4.137 -12.567 1.00 60.59 164 ASN A CA 1
ATOM 1347 C C . ASN A 1 164 ? 19.574 4.207 -14.100 1.00 60.59 164 ASN A C 1
ATOM 1349 O O . ASN A 1 164 ? 18.550 4.629 -14.627 1.00 60.59 164 ASN A O 1
ATOM 1353 N N . SER A 1 165 ? 20.641 3.807 -14.802 1.00 54.28 165 SER A N 1
ATOM 1354 C CA . SER A 1 165 ? 20.752 3.854 -16.269 1.00 54.28 165 SER A CA 1
ATOM 1355 C C . SER A 1 165 ? 19.758 2.956 -17.004 1.00 54.28 165 SER A C 1
ATOM 1357 O O . SER A 1 165 ? 19.537 3.154 -18.194 1.00 54.28 165 SER A O 1
ATOM 1359 N N . ASP A 1 166 ? 19.165 1.989 -16.303 1.00 55.62 166 ASP A N 1
ATOM 1360 C CA . ASP A 1 166 ? 18.207 1.033 -16.866 1.00 55.62 166 ASP A CA 1
ATOM 1361 C C . ASP A 1 166 ? 16.761 1.560 -16.815 1.00 55.62 166 ASP A C 1
ATOM 1363 O O . ASP A 1 166 ? 15.819 0.861 -17.185 1.00 55.62 166 ASP A O 1
ATOM 1367 N N . VAL A 1 167 ? 16.576 2.794 -16.333 1.00 56.03 167 VAL A N 1
ATOM 1368 C CA . VAL A 1 167 ? 15.287 3.476 -16.232 1.00 56.03 167 VAL A CA 1
ATOM 1369 C C . VAL A 1 167 ? 15.228 4.557 -17.304 1.00 56.03 167 VAL A C 1
ATOM 1371 O O . VAL A 1 167 ? 15.772 5.648 -17.137 1.00 56.03 167 VAL A O 1
ATOM 1374 N N . SER A 1 168 ? 14.552 4.271 -18.416 1.00 54.81 168 SER A N 1
ATOM 1375 C CA . SER A 1 168 ? 14.197 5.302 -19.391 1.00 54.81 168 SER A CA 1
ATOM 1376 C C . SER A 1 168 ? 13.262 6.310 -18.716 1.00 54.81 168 SER A C 1
ATOM 1378 O O . SER A 1 168 ? 12.142 5.970 -18.329 1.00 54.81 168 SER A O 1
ATOM 1380 N N . ASN A 1 169 ? 13.740 7.542 -18.531 1.00 50.44 169 ASN A N 1
ATOM 1381 C CA . ASN A 1 169 ? 12.933 8.652 -18.040 1.00 50.44 169 ASN A CA 1
ATOM 1382 C C . ASN A 1 169 ? 12.320 9.396 -19.243 1.00 50.44 169 ASN A C 1
ATOM 1384 O O . ASN A 1 169 ? 13.056 10.106 -19.932 1.00 50.44 169 ASN A O 1
ATOM 1388 N N . PRO A 1 170 ? 11.008 9.270 -19.503 1.00 49.12 170 PRO A N 1
ATOM 1389 C CA . PRO A 1 170 ? 10.362 9.873 -20.671 1.00 49.12 170 PRO A CA 1
ATOM 1390 C C . PRO A 1 170 ? 10.303 11.411 -20.622 1.00 49.12 170 PRO A C 1
ATOM 1392 O O . PRO A 1 170 ? 9.978 12.036 -21.621 1.00 49.12 170 PRO A O 1
ATOM 1395 N N . THR A 1 171 ? 10.651 12.058 -19.501 1.00 50.75 171 THR A N 1
ATOM 1396 C CA . THR A 1 171 ? 10.649 13.532 -19.394 1.00 50.75 171 THR A CA 1
ATOM 1397 C C . THR A 1 171 ? 11.899 14.210 -19.971 1.00 50.75 171 THR A C 1
ATOM 1399 O O . THR A 1 171 ? 12.105 15.394 -19.721 1.00 50.75 171 THR A O 1
ATOM 1402 N N . ASN A 1 172 ? 12.782 13.480 -20.659 1.00 47.75 172 ASN A N 1
ATOM 1403 C CA . ASN A 1 172 ? 14.013 14.041 -21.233 1.00 47.75 172 ASN A CA 1
ATOM 1404 C C . ASN A 1 172 ? 13.871 14.460 -22.713 1.00 47.75 172 ASN A C 1
ATOM 1406 O O . ASN A 1 172 ? 14.867 14.879 -23.299 1.00 47.75 172 ASN A O 1
ATOM 1410 N N . ASP A 1 173 ? 12.668 14.383 -23.293 1.00 46.31 173 ASP A N 1
ATOM 1411 C CA . ASP A 1 173 ? 12.424 14.646 -24.722 1.00 46.31 173 ASP A CA 1
ATOM 1412 C C . ASP A 1 173 ? 11.868 16.049 -25.054 1.00 46.31 173 ASP A C 1
ATOM 1414 O O . ASP A 1 173 ? 11.537 16.308 -26.210 1.00 46.31 173 ASP A O 1
ATOM 1418 N N . ASP A 1 174 ? 11.840 16.992 -24.107 1.00 40.06 174 ASP A N 1
ATOM 1419 C CA . ASP A 1 174 ? 11.418 18.372 -24.389 1.00 40.06 174 ASP A CA 1
ATOM 1420 C C . ASP A 1 174 ? 12.627 19.310 -24.552 1.00 40.06 174 ASP A C 1
ATOM 1422 O O . ASP A 1 174 ? 13.156 19.864 -23.583 1.00 40.06 174 ASP A O 1
ATOM 1426 N N . ASN A 1 175 ? 13.044 19.482 -25.811 1.00 39.38 175 ASN A N 1
ATOM 1427 C CA . ASN A 1 175 ? 13.874 20.585 -26.309 1.00 39.38 175 ASN A CA 1
ATOM 1428 C C . ASN A 1 175 ? 13.029 21.452 -27.251 1.00 39.38 175 ASN A C 1
ATOM 1430 O O . ASN A 1 175 ? 12.463 20.875 -28.209 1.00 39.38 175 ASN A O 1
#